Protein AF-A0A4U0SJD5-F1 (afdb_monomer_lite)

Organism: NCBI:txid2571141

Sequence (258 aa):
MAQIRATKDPGIAVDFSHSDVEQIKDAAEPVPVIQEKVVKAAVIVPAAGPTMTEAASSIAEAIALRKEELVRTDGGHGVEVVFDVQALTLGDWDIIAVRPLPSTVPSVSMVETFSLVSSSPPTAAEAGEVLFVFAVAEDRRIVFNEVAADGGFTGWQEVPGGLLTRTAPAAATLGDEAVVFATSPEGRILVNRVAPDRSFSGWQEIPGELTVDAAPSATRQGEGLLLFARAPDARILFNQLASDGSFSGWQERSVRFA

Secondary structure (DSSP, 8-state):
--EEEEETTTEEEEEEEHHHHHHHHH-SSHHHHHHHHHHHHHTT-TTTHHHHHHTHHHHHHHHHHTHHHHHHHHTTTEEEEEE-TTHHHH----EEEEEESSPSSPEE-HHHHH----SS--EEEEETTEEEEEEE-TTSBEEEEEE-TTS-B---EE-SS--B-SS--EEEEETTEEEEEEE-TTS-EEEEEE-TT--B---EEPSS----SS--EEEEETTEEEEEEE-TTS-EEEEEE-TTS-B---EE------

Radius of gyration: 23.17 Å; chains: 1; bounding box: 65×35×63 Å

Structure (mmCIF, N/CA/C/O backbone):
data_AF-A0A4U0SJD5-F1
#
_entry.id   AF-A0A4U0SJD5-F1
#
loop_
_atom_site.group_PDB
_atom_site.id
_atom_site.type_symbol
_atom_site.label_atom_id
_atom_site.label_alt_id
_atom_site.label_comp_id
_atom_site.label_asym_id
_atom_site.label_entity_id
_atom_site.label_seq_id
_atom_site.pdbx_PDB_ins_code
_atom_site.Cartn_x
_atom_site.Cartn_y
_atom_site.Cartn_z
_atom_site.occupancy
_atom_site.B_iso_or_equiv
_atom_site.auth_seq_id
_atom_site.auth_comp_id
_atom_site.auth_asym_id
_atom_site.auth_atom_id
_atom_site.pdbx_PDB_model_num
ATOM 1 N N . MET A 1 1 ? 8.378 4.399 -31.836 1.00 65.56 1 MET A N 1
ATOM 2 C CA . MET A 1 1 ? 8.388 5.516 -30.867 1.00 65.56 1 MET A CA 1
ATOM 3 C C . MET A 1 1 ? 7.852 4.958 -29.575 1.00 65.56 1 MET A C 1
ATOM 5 O O . MET A 1 1 ? 6.863 4.236 -29.645 1.00 65.56 1 MET A O 1
ATOM 9 N N . ALA A 1 2 ? 8.521 5.242 -28.459 1.00 81.44 2 ALA A N 1
ATOM 10 C CA . ALA A 1 2 ? 8.116 4.682 -27.184 1.00 81.44 2 ALA A CA 1
ATOM 11 C C . ALA A 1 2 ? 6.705 5.138 -26.795 1.00 81.44 2 ALA A C 1
ATOM 13 O O . ALA A 1 2 ? 6.310 6.267 -27.102 1.00 81.44 2 ALA A O 1
ATOM 14 N N . GLN A 1 3 ? 5.948 4.249 -26.159 1.00 88.62 3 GLN A N 1
ATOM 15 C CA . GLN A 1 3 ? 4.597 4.530 -25.679 1.00 88.62 3 GLN A CA 1
ATOM 16 C C . GLN A 1 3 ? 4.493 4.170 -24.205 1.00 88.62 3 GLN A C 1
ATOM 18 O O . GLN A 1 3 ? 5.085 3.190 -23.766 1.00 88.62 3 GLN A O 1
ATOM 23 N N . ILE A 1 4 ? 3.738 4.971 -23.456 1.00 90.62 4 ILE A N 1
ATOM 24 C CA . ILE A 1 4 ? 3.469 4.727 -22.041 1.00 90.62 4 ILE A CA 1
ATOM 25 C C . ILE A 1 4 ? 1.994 4.395 -21.877 1.00 90.62 4 ILE A C 1
ATOM 27 O O . ILE A 1 4 ? 1.132 5.098 -22.410 1.00 90.62 4 ILE A O 1
ATOM 31 N N . ARG A 1 5 ? 1.702 3.332 -21.131 1.00 89.31 5 ARG A N 1
ATOM 32 C CA . ARG A 1 5 ? 0.331 2.899 -20.846 1.00 89.31 5 ARG A CA 1
ATOM 33 C C . ARG A 1 5 ? 0.239 2.179 -19.510 1.00 89.31 5 ARG A C 1
ATOM 35 O O . ARG A 1 5 ? 1.224 1.644 -19.018 1.00 89.31 5 ARG A O 1
ATOM 42 N N . ALA A 1 6 ? -0.966 2.127 -18.960 1.00 87.75 6 ALA A N 1
ATOM 43 C CA . ALA A 1 6 ? -1.262 1.279 -17.817 1.00 87.75 6 ALA A CA 1
ATOM 44 C C . ALA A 1 6 ? -1.693 -0.128 -18.265 1.00 87.75 6 ALA A C 1
ATOM 46 O O . ALA A 1 6 ? -2.346 -0.285 -19.306 1.00 87.75 6 ALA A O 1
ATOM 47 N N . THR A 1 7 ? -1.326 -1.146 -17.489 1.00 87.81 7 THR A N 1
ATOM 48 C CA . THR A 1 7 ? -1.573 -2.568 -17.781 1.00 87.81 7 THR A CA 1
ATOM 49 C C . THR A 1 7 ? -2.608 -3.185 -16.843 1.00 87.81 7 THR A C 1
ATOM 51 O O . THR A 1 7 ? -2.728 -2.797 -15.685 1.00 87.81 7 THR A O 1
ATOM 54 N N . LYS A 1 8 ? -3.389 -4.154 -17.348 1.00 82.81 8 LYS A N 1
ATOM 55 C CA . LYS A 1 8 ? -4.428 -4.847 -16.562 1.00 82.81 8 LYS A CA 1
ATOM 56 C C . LYS A 1 8 ? -3.862 -5.661 -15.394 1.00 82.81 8 LYS A C 1
ATOM 58 O O . LYS A 1 8 ? -4.540 -5.795 -14.380 1.00 82.81 8 LYS A O 1
ATOM 63 N N . ASP A 1 9 ? -2.672 -6.239 -15.548 1.00 83.00 9 ASP A N 1
ATOM 64 C CA . ASP A 1 9 ? -1.885 -6.637 -14.387 1.00 83.00 9 ASP A CA 1
ATOM 65 C C . ASP A 1 9 ? -1.174 -5.375 -13.886 1.00 83.00 9 ASP A C 1
ATOM 67 O O . ASP A 1 9 ? -0.305 -4.872 -14.592 1.00 83.00 9 ASP A O 1
ATOM 71 N N . PRO A 1 10 ? -1.624 -4.772 -12.772 1.00 79.44 10 PRO A N 1
ATOM 72 C CA . PRO A 1 10 ? -1.368 -3.361 -12.500 1.00 79.44 10 PRO A CA 1
ATOM 73 C C . PRO A 1 10 ? 0.111 -2.997 -12.643 1.00 79.44 10 PRO A C 1
ATOM 75 O O . PRO A 1 10 ? 0.960 -3.546 -11.945 1.00 79.44 10 PRO A O 1
ATOM 78 N N . GLY A 1 11 ? 0.409 -2.081 -13.562 1.00 87.75 11 GLY A N 1
ATOM 79 C CA . GLY A 1 11 ? 1.764 -1.633 -13.850 1.00 87.75 11 GLY A CA 1
ATOM 80 C C . GLY A 1 11 ? 1.784 -0.466 -14.830 1.00 87.75 11 GLY A C 1
ATOM 81 O O . GLY A 1 11 ? 0.789 -0.165 -15.501 1.00 87.75 11 GLY A O 1
ATOM 82 N N . ILE A 1 12 ? 2.932 0.205 -14.902 1.00 91.00 12 ILE A N 1
ATOM 83 C CA . ILE A 1 12 ? 3.202 1.282 -15.857 1.00 91.00 12 ILE A CA 1
ATOM 84 C C . ILE A 1 12 ? 4.159 0.731 -16.903 1.00 91.00 12 ILE A C 1
ATOM 86 O O . ILE A 1 12 ? 5.334 0.505 -16.629 1.00 91.00 12 ILE A O 1
ATOM 90 N N . ALA A 1 13 ? 3.647 0.495 -18.104 1.00 93.81 13 ALA A N 1
ATOM 91 C CA . ALA A 1 13 ? 4.414 -0.031 -19.219 1.00 93.81 13 ALA A CA 1
ATOM 92 C C . ALA A 1 13 ? 5.043 1.097 -20.038 1.00 93.81 13 ALA A C 1
ATOM 94 O O . ALA A 1 13 ? 4.351 2.041 -20.425 1.00 93.81 13 ALA A O 1
ATOM 95 N N . VAL A 1 14 ? 6.331 0.952 -20.348 1.00 95.88 14 VAL A N 1
ATOM 96 C CA . VAL A 1 14 ? 7.061 1.709 -21.367 1.00 95.88 14 VAL A CA 1
ATOM 97 C C . VAL A 1 14 ? 7.415 0.747 -22.499 1.00 95.88 14 VAL A C 1
ATOM 99 O O . VAL A 1 14 ? 8.284 -0.114 -22.359 1.00 95.88 14 VAL A O 1
ATOM 102 N N . ASP A 1 15 ? 6.729 0.889 -23.626 1.00 96.25 15 ASP A N 1
ATOM 103 C CA . ASP A 1 15 ? 6.947 0.071 -24.815 1.00 96.25 15 ASP A CA 1
ATOM 104 C C . ASP A 1 15 ? 8.099 0.665 -25.641 1.00 96.25 15 ASP A C 1
ATOM 106 O O . ASP A 1 15 ? 8.066 1.840 -26.004 1.00 96.25 15 ASP A O 1
ATOM 110 N N . PHE A 1 16 ? 9.101 -0.142 -25.984 1.00 97.44 16 PHE A N 1
ATOM 111 C CA . PHE A 1 16 ? 10.193 0.184 -26.902 1.00 97.44 16 PHE A CA 1
ATOM 112 C C . PHE A 1 16 ? 10.053 -0.662 -28.167 1.00 97.44 16 PHE A C 1
ATOM 114 O O . PHE A 1 16 ? 9.932 -1.881 -28.094 1.00 97.44 16 PHE A O 1
ATOM 121 N N . SER A 1 17 ? 10.096 -0.039 -29.348 1.00 97.25 17 SER A N 1
ATOM 122 C CA . SER A 1 17 ? 10.098 -0.797 -30.607 1.00 97.25 17 SER A CA 1
ATOM 123 C C . SER A 1 17 ? 11.414 -1.555 -30.800 1.00 97.25 17 SER A C 1
ATOM 125 O O . SER A 1 17 ? 12.428 -1.174 -30.220 1.00 97.25 17 SER A O 1
ATOM 127 N N . HIS A 1 18 ? 11.444 -2.542 -31.700 1.00 96.88 18 HIS A N 1
ATOM 128 C CA . HIS A 1 18 ? 12.693 -3.221 -32.076 1.00 96.88 18 HIS A CA 1
ATOM 129 C C . HIS A 1 18 ? 13.822 -2.238 -32.433 1.00 96.88 18 HIS A C 1
ATOM 131 O O . HIS A 1 18 ? 14.950 -2.350 -31.960 1.00 96.88 18 HIS A O 1
ATOM 137 N N . SER A 1 19 ? 13.494 -1.188 -33.194 1.00 97.31 19 SER A N 1
ATOM 138 C CA . SER A 1 19 ? 14.462 -0.145 -33.554 1.00 97.31 19 SER A CA 1
ATOM 139 C C . SER A 1 19 ? 14.972 0.663 -32.357 1.00 97.31 19 SER A C 1
ATOM 141 O O . SER A 1 19 ? 16.108 1.132 -32.371 1.00 97.31 19 SER A O 1
ATOM 143 N N . ASP A 1 20 ? 14.147 0.827 -31.319 1.00 97.44 20 ASP A N 1
ATOM 144 C CA . ASP A 1 20 ? 14.557 1.484 -30.083 1.00 97.44 20 ASP A CA 1
ATOM 145 C C . ASP A 1 20 ? 15.499 0.575 -29.282 1.00 97.44 20 ASP A C 1
ATOM 147 O O . ASP A 1 20 ? 16.507 1.061 -28.772 1.00 97.44 20 ASP A O 1
ATOM 151 N N . VAL A 1 21 ? 15.216 -0.733 -29.221 1.00 97.69 21 VAL A N 1
ATOM 152 C CA . VAL A 1 21 ? 16.073 -1.716 -28.541 1.00 97.69 21 VAL A CA 1
ATOM 153 C C . VAL A 1 21 ? 17.441 -1.820 -29.214 1.00 97.69 21 VAL A C 1
ATOM 155 O O . VAL A 1 21 ? 18.448 -1.791 -28.512 1.00 97.69 21 VAL A O 1
ATOM 158 N N . GLU A 1 22 ? 17.512 -1.860 -30.547 1.00 97.81 22 GLU A N 1
ATOM 159 C CA . GLU A 1 22 ? 18.799 -1.876 -31.262 1.00 97.81 22 GLU A CA 1
ATOM 160 C C . GLU A 1 22 ? 19.609 -0.589 -31.011 1.00 97.81 22 GLU A C 1
ATOM 162 O O . GLU A 1 22 ? 20.810 -0.654 -30.763 1.00 97.81 22 GLU A O 1
ATOM 167 N N . GLN A 1 23 ? 18.961 0.581 -30.942 1.00 97.12 23 GLN A N 1
ATOM 168 C CA . GLN A 1 23 ? 19.649 1.825 -30.559 1.00 97.12 23 GLN A CA 1
ATOM 169 C C . GLN A 1 23 ? 20.206 1.770 -29.128 1.00 97.12 23 GLN A C 1
ATOM 171 O O . GLN A 1 23 ? 21.323 2.220 -28.888 1.00 97.12 23 GLN A O 1
ATOM 176 N N . ILE A 1 24 ? 19.452 1.214 -28.175 1.00 97.19 24 ILE A N 1
ATOM 177 C CA . ILE A 1 24 ? 19.894 1.049 -26.779 1.00 97.19 24 ILE A CA 1
ATOM 178 C C . ILE A 1 24 ? 21.046 0.035 -26.687 1.00 97.19 24 ILE A C 1
ATOM 180 O O . ILE A 1 24 ? 22.005 0.228 -25.933 1.00 97.19 24 ILE A O 1
ATOM 184 N N . LYS A 1 25 ? 20.960 -1.050 -27.460 1.00 96.94 25 LYS A N 1
ATOM 185 C CA . LYS A 1 25 ? 21.972 -2.103 -27.573 1.00 96.94 25 LYS A CA 1
ATOM 186 C C . LYS A 1 25 ? 23.308 -1.554 -28.066 1.00 96.94 25 LYS A C 1
ATOM 188 O O . LYS A 1 25 ? 24.325 -1.809 -27.419 1.00 96.94 25 LYS A O 1
ATOM 193 N N . ASP A 1 26 ? 23.290 -0.760 -29.129 1.00 97.06 26 ASP A N 1
ATOM 194 C CA . ASP A 1 26 ? 24.501 -0.243 -29.772 1.00 97.06 26 ASP A CA 1
ATOM 195 C C . ASP A 1 26 ? 25.055 1.022 -29.098 1.00 97.06 26 ASP A C 1
ATOM 197 O O . ASP A 1 26 ? 26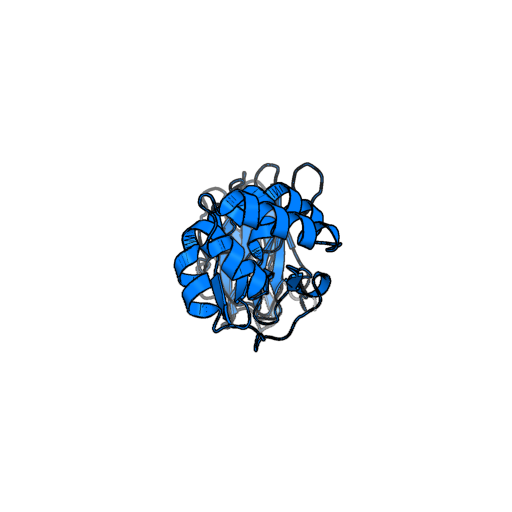.207 1.401 -29.322 1.00 97.06 26 ASP A O 1
ATOM 201 N N . ALA A 1 27 ? 24.268 1.674 -28.237 1.00 96.31 27 ALA A N 1
ATOM 202 C CA . ALA A 1 27 ? 24.715 2.838 -27.486 1.00 96.31 27 ALA A CA 1
ATOM 203 C C . ALA A 1 27 ? 25.848 2.485 -26.506 1.00 96.31 27 ALA A C 1
ATOM 205 O O . ALA A 1 27 ? 25.708 1.591 -25.661 1.00 96.31 27 ALA A O 1
ATOM 206 N N . ALA A 1 28 ? 26.942 3.251 -26.585 1.00 95.31 28 ALA A N 1
ATOM 207 C CA . ALA A 1 28 ? 28.024 3.228 -25.600 1.00 95.31 28 ALA A CA 1
ATOM 208 C C . ALA A 1 28 ? 27.518 3.650 -24.210 1.00 95.31 28 ALA A C 1
ATOM 210 O O . ALA A 1 28 ? 27.869 3.033 -23.208 1.00 95.31 28 ALA A O 1
ATOM 211 N N . GLU A 1 29 ? 26.631 4.648 -24.175 1.00 96.81 29 GLU A N 1
ATOM 212 C CA . GLU A 1 29 ? 25.915 5.097 -22.983 1.00 96.81 29 GLU A CA 1
ATOM 213 C C . GLU A 1 29 ? 24.401 4.972 -23.230 1.00 96.81 29 GLU A C 1
ATOM 215 O O . GLU A 1 29 ? 23.825 5.786 -23.956 1.00 96.81 29 GLU A O 1
ATOM 220 N N . PRO A 1 30 ? 23.731 3.944 -22.680 1.00 96.75 30 PRO A N 1
ATOM 221 C CA . PRO A 1 30 ? 22.312 3.708 -22.948 1.00 96.75 30 PRO A CA 1
ATOM 222 C C . PRO A 1 30 ? 21.382 4.701 -22.234 1.00 96.75 30 PRO A C 1
ATOM 224 O O . PRO A 1 30 ? 20.299 4.975 -22.747 1.00 96.75 30 PRO A O 1
ATOM 227 N N . VAL A 1 31 ? 21.787 5.267 -21.089 1.00 98.25 31 VAL A N 1
ATOM 228 C CA . VAL A 1 31 ? 20.925 6.129 -20.254 1.00 98.25 31 VAL A CA 1
ATOM 229 C C . VAL A 1 31 ? 20.392 7.350 -21.024 1.00 98.25 31 VAL A C 1
ATOM 231 O O . VAL A 1 31 ? 19.170 7.487 -21.086 1.00 98.25 31 VAL A O 1
ATOM 234 N N . PRO A 1 32 ? 21.212 8.183 -21.703 1.00 97.94 32 PRO A N 1
ATOM 235 C CA . PRO A 1 32 ? 20.691 9.339 -22.443 1.00 97.94 32 PRO A CA 1
ATOM 236 C C . PRO A 1 32 ? 19.712 8.958 -23.565 1.00 97.94 32 PRO A C 1
ATOM 238 O O . PRO A 1 32 ? 18.715 9.644 -23.787 1.00 97.94 32 PRO A O 1
ATOM 241 N N . VAL A 1 33 ? 19.966 7.833 -24.246 1.00 97.50 33 VAL A N 1
ATOM 242 C CA . VAL A 1 33 ? 19.110 7.321 -25.330 1.00 97.50 33 VAL A CA 1
ATOM 243 C C . VAL A 1 33 ? 17.747 6.890 -24.792 1.00 97.50 33 VAL A C 1
ATOM 245 O O . VAL A 1 33 ? 16.716 7.180 -25.400 1.00 97.50 33 VAL A O 1
ATOM 248 N N . ILE A 1 34 ? 17.728 6.200 -23.651 1.00 98.00 34 ILE A N 1
ATOM 249 C CA . ILE A 1 34 ? 16.488 5.770 -23.001 1.00 98.00 34 ILE A CA 1
ATOM 250 C C . ILE A 1 34 ? 15.733 6.985 -22.460 1.00 98.00 34 ILE A C 1
ATOM 252 O O . ILE A 1 34 ? 14.536 7.115 -22.714 1.00 98.00 34 ILE A O 1
ATOM 256 N N . GLN A 1 35 ? 16.426 7.896 -21.776 1.00 97.56 35 GLN A N 1
ATOM 257 C CA . GLN A 1 35 ? 15.837 9.095 -21.183 1.00 97.56 35 GLN A CA 1
ATOM 258 C C . GLN A 1 35 ? 15.107 9.939 -22.231 1.00 97.56 35 GLN A C 1
ATOM 260 O O . GLN A 1 35 ? 13.959 10.324 -22.019 1.00 97.56 35 GLN A O 1
ATOM 265 N N . GLU A 1 36 ? 15.720 10.173 -23.395 1.00 96.69 36 GLU A N 1
ATOM 266 C CA . GLU A 1 36 ? 15.085 10.910 -24.493 1.00 96.69 36 GLU A CA 1
ATOM 267 C C . GLU A 1 36 ? 13.767 10.251 -24.939 1.00 96.69 36 GLU A C 1
ATOM 269 O O . GLU A 1 36 ? 12.760 10.931 -25.163 1.00 96.69 36 GLU A O 1
ATOM 274 N N . LYS A 1 37 ? 13.757 8.918 -25.057 1.00 96.69 37 LYS A N 1
ATOM 275 C CA . LYS A 1 37 ? 12.570 8.149 -25.457 1.00 96.69 37 LYS A CA 1
ATOM 276 C C . LYS A 1 37 ? 11.475 8.213 -24.392 1.00 96.69 37 LYS A C 1
ATOM 278 O O . LYS A 1 37 ? 10.316 8.419 -24.750 1.00 96.69 37 LYS A O 1
ATOM 283 N N . VAL A 1 38 ? 11.841 8.090 -23.115 1.00 96.06 38 VAL A N 1
ATOM 284 C CA . VAL A 1 38 ? 10.919 8.183 -21.972 1.00 96.06 38 VAL A CA 1
ATOM 285 C C . VAL A 1 38 ? 10.284 9.569 -21.903 1.00 96.06 38 VAL A C 1
ATOM 287 O O . VAL A 1 38 ? 9.061 9.661 -21.877 1.00 96.06 38 VAL A O 1
ATOM 290 N N . VAL A 1 39 ? 11.075 10.646 -21.971 1.00 95.25 39 VAL A N 1
ATOM 291 C CA . VAL A 1 39 ? 10.558 12.028 -21.950 1.00 95.25 39 VAL A CA 1
ATOM 292 C C . VAL A 1 39 ? 9.578 12.257 -23.098 1.00 95.25 39 VAL A C 1
ATOM 294 O O . VAL A 1 39 ? 8.472 12.752 -22.887 1.00 95.25 39 VAL A O 1
ATOM 297 N N . LYS A 1 40 ? 9.936 11.847 -24.321 1.00 93.56 40 LYS A N 1
ATOM 298 C CA . LYS A 1 40 ? 9.051 11.982 -25.489 1.00 93.56 40 LYS A CA 1
ATOM 299 C C . LYS A 1 40 ? 7.728 11.235 -25.320 1.00 93.56 40 LYS A C 1
ATOM 301 O O . LYS A 1 40 ? 6.699 11.737 -25.769 1.00 93.56 40 LYS A O 1
ATOM 306 N N . ALA A 1 41 ? 7.754 10.056 -24.704 1.00 92.31 41 ALA A N 1
ATOM 307 C CA . ALA A 1 41 ? 6.549 9.286 -24.430 1.00 92.31 41 ALA A CA 1
ATOM 308 C C . ALA A 1 41 ? 5.720 9.900 -23.290 1.00 92.31 41 ALA A C 1
ATOM 310 O O . ALA A 1 41 ? 4.497 9.913 -23.376 1.00 92.31 41 ALA A O 1
ATOM 311 N N . ALA A 1 42 ? 6.359 10.445 -22.251 1.00 89.88 42 ALA A N 1
ATOM 312 C CA . ALA A 1 42 ? 5.691 10.982 -21.065 1.00 89.88 42 ALA A CA 1
ATOM 313 C C . ALA A 1 42 ? 4.903 12.267 -21.354 1.00 89.88 42 ALA A C 1
ATOM 315 O O . ALA A 1 42 ? 3.812 12.454 -20.821 1.00 89.88 42 ALA A O 1
ATOM 316 N N . VAL A 1 43 ? 5.397 13.124 -22.252 1.00 86.88 43 VAL A N 1
ATOM 317 C CA . VAL A 1 43 ? 4.760 14.414 -22.591 1.00 86.88 43 VAL A CA 1
ATOM 318 C C . VAL A 1 43 ? 3.312 14.266 -23.082 1.00 86.88 43 VAL A C 1
ATOM 320 O O . VAL A 1 43 ? 2.505 15.175 -22.898 1.00 86.88 43 VAL A O 1
ATOM 323 N N . ILE A 1 44 ? 2.957 13.131 -23.690 1.00 83.56 44 ILE A N 1
ATOM 324 C CA . ILE A 1 44 ? 1.601 12.875 -24.203 1.00 83.56 44 ILE A CA 1
ATOM 325 C C . ILE A 1 44 ? 0.692 12.149 -23.200 1.00 83.56 44 ILE A C 1
ATOM 327 O O . ILE A 1 44 ? -0.424 11.774 -23.558 1.00 83.56 44 ILE A O 1
ATOM 331 N N . VAL A 1 45 ? 1.148 11.942 -21.961 1.00 82.81 45 VAL A N 1
ATOM 332 C CA . VAL A 1 45 ? 0.434 11.198 -20.917 1.00 82.81 45 VAL A CA 1
ATOM 333 C C . VAL A 1 45 ? -0.150 12.178 -19.890 1.00 82.81 45 VAL A C 1
ATOM 335 O O . VAL A 1 45 ? 0.590 12.701 -19.063 1.00 82.81 45 VAL A O 1
ATOM 338 N N . PRO A 1 46 ? -1.472 12.433 -19.878 1.00 67.56 46 PRO A N 1
ATOM 339 C CA . PRO A 1 46 ? -2.047 13.519 -19.078 1.00 67.56 46 PRO A CA 1
ATOM 340 C C . PRO A 1 46 ? -1.878 13.381 -17.556 1.00 67.56 46 PRO A C 1
ATOM 342 O O . PRO A 1 46 ? -1.742 14.393 -16.879 1.00 67.56 46 PRO A O 1
ATOM 345 N N . ALA A 1 47 ? -1.910 12.154 -17.018 1.00 69.38 47 ALA A N 1
ATOM 346 C CA . ALA A 1 47 ? -1.901 11.907 -15.570 1.00 69.38 47 ALA A CA 1
ATOM 347 C C . ALA A 1 47 ? -0.501 11.590 -15.017 1.00 69.38 47 ALA A C 1
ATOM 349 O O . ALA A 1 47 ? -0.095 12.159 -14.013 1.00 69.38 47 ALA A O 1
ATOM 350 N N . ALA A 1 48 ? 0.244 10.706 -15.682 1.00 76.50 48 ALA A N 1
ATOM 351 C CA . ALA A 1 48 ? 1.578 10.285 -15.243 1.00 76.50 48 ALA A CA 1
ATOM 352 C C . ALA A 1 48 ? 2.725 11.072 -15.904 1.00 76.50 48 ALA A C 1
ATOM 354 O O . ALA A 1 48 ? 3.874 10.959 -15.485 1.00 76.50 48 ALA A O 1
ATOM 355 N N . GLY A 1 49 ? 2.436 11.857 -16.947 1.00 83.94 49 GLY A N 1
ATOM 356 C CA . GLY A 1 49 ? 3.445 12.520 -17.772 1.00 83.94 49 GLY A CA 1
ATOM 357 C C . GLY A 1 49 ? 4.392 13.444 -17.008 1.00 83.94 49 GLY A C 1
ATOM 358 O O . GLY A 1 49 ? 5.602 13.296 -17.185 1.00 83.94 49 GLY A O 1
ATOM 359 N N . PRO A 1 50 ? 3.900 14.362 -16.151 1.00 86.19 50 PRO A N 1
ATOM 360 C CA . PRO A 1 50 ? 4.766 15.240 -15.365 1.00 86.19 50 PRO A CA 1
ATOM 361 C C . PRO A 1 50 ? 5.743 14.461 -14.475 1.00 86.19 50 PRO A C 1
ATOM 363 O O . PRO A 1 50 ? 6.952 14.616 -14.626 1.00 86.19 50 PRO A O 1
ATOM 366 N N . THR A 1 51 ? 5.238 13.536 -13.654 1.00 85.94 51 THR A N 1
ATOM 367 C CA . THR A 1 51 ? 6.052 12.708 -12.750 1.00 85.94 51 THR A CA 1
ATOM 368 C C . THR A 1 51 ? 7.079 11.866 -13.507 1.00 85.94 51 THR A C 1
ATOM 370 O O . THR A 1 51 ? 8.246 11.814 -13.129 1.00 85.94 51 THR A O 1
ATOM 373 N N . MET A 1 52 ? 6.685 11.237 -14.618 1.00 89.56 52 MET A N 1
ATOM 374 C CA . MET A 1 52 ? 7.611 10.448 -15.441 1.00 89.56 52 MET A CA 1
ATOM 375 C C . MET A 1 52 ? 8.653 11.307 -16.156 1.00 89.56 52 MET A C 1
ATOM 377 O O . MET A 1 52 ? 9.765 10.846 -16.397 1.00 89.56 52 MET A O 1
ATOM 381 N N . THR A 1 53 ? 8.310 12.550 -16.502 1.00 92.75 53 THR A N 1
ATOM 382 C CA . THR A 1 53 ? 9.260 13.501 -17.091 1.00 92.75 53 THR A CA 1
ATOM 383 C C . THR A 1 53 ? 10.305 13.917 -16.061 1.00 92.75 53 THR A C 1
ATOM 385 O O . THR A 1 53 ? 11.495 13.904 -16.368 1.00 92.75 53 THR A O 1
ATOM 388 N N . GLU A 1 54 ? 9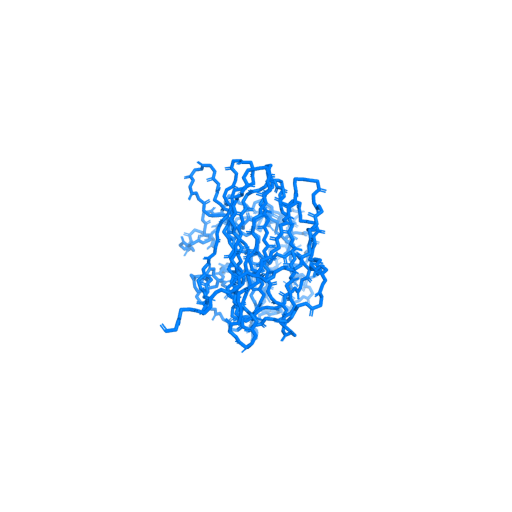.878 14.231 -14.837 1.00 91.62 54 GLU A N 1
ATOM 389 C CA . GLU A 1 54 ? 10.775 14.561 -13.724 1.00 91.62 54 GLU A CA 1
ATOM 390 C C . GLU A 1 54 ? 11.676 13.377 -13.351 1.00 91.62 54 GLU A C 1
ATOM 392 O O . GLU A 1 54 ? 12.879 13.549 -13.157 1.00 91.62 54 GLU A O 1
ATOM 397 N N . ALA A 1 55 ? 11.129 12.160 -13.344 1.00 94.00 55 ALA A N 1
ATOM 398 C CA . ALA A 1 55 ? 11.860 10.944 -13.005 1.00 94.00 55 ALA A CA 1
ATOM 399 C C . ALA A 1 55 ? 12.582 10.270 -14.188 1.00 94.00 55 ALA A C 1
ATOM 401 O O . ALA A 1 55 ? 13.106 9.164 -14.044 1.00 94.00 55 ALA A O 1
ATOM 402 N N . ALA A 1 56 ? 12.641 10.906 -15.363 1.00 95.94 56 ALA A N 1
ATOM 403 C CA . ALA A 1 56 ? 13.139 10.266 -16.581 1.00 95.94 56 ALA A CA 1
ATOM 404 C C . ALA A 1 56 ? 14.584 9.745 -16.467 1.00 95.94 56 ALA A C 1
ATOM 406 O O . ALA A 1 56 ? 14.914 8.755 -17.119 1.00 95.94 56 ALA A O 1
ATOM 407 N N . SER A 1 57 ? 15.434 10.380 -15.645 1.00 95.88 57 SER A N 1
ATOM 408 C CA . SER A 1 57 ? 16.795 9.887 -15.367 1.00 95.88 57 SER A CA 1
ATOM 409 C C . SER A 1 57 ? 16.758 8.559 -14.611 1.00 95.88 57 SER A C 1
ATOM 411 O O . SER A 1 57 ? 17.325 7.579 -15.085 1.00 95.88 57 SER A O 1
ATOM 413 N N . SER A 1 58 ? 16.018 8.490 -13.499 1.00 96.25 58 SER A N 1
ATOM 414 C CA . SER A 1 58 ? 15.881 7.278 -12.680 1.00 96.25 58 SER A CA 1
ATOM 415 C C . SER A 1 58 ? 15.267 6.120 -13.470 1.00 96.25 58 SER A C 1
ATOM 417 O O . SER A 1 58 ? 15.760 4.995 -13.418 1.00 96.25 58 SER A O 1
ATOM 419 N N . ILE A 1 59 ? 14.239 6.407 -14.276 1.00 97.44 59 ILE A N 1
ATOM 420 C CA . ILE A 1 59 ? 13.627 5.434 -15.193 1.00 97.44 59 ILE A CA 1
ATOM 421 C C . ILE A 1 59 ? 14.673 4.906 -16.183 1.00 97.44 59 ILE A C 1
ATOM 423 O O . ILE A 1 59 ? 14.791 3.698 -16.393 1.00 97.44 59 ILE A O 1
ATOM 427 N N . ALA A 1 60 ? 15.438 5.803 -16.807 1.00 98.00 60 ALA A N 1
ATOM 428 C CA . ALA A 1 60 ? 16.438 5.430 -17.798 1.00 98.00 60 ALA A CA 1
ATOM 429 C C . ALA A 1 60 ? 17.584 4.605 -17.201 1.00 98.00 60 ALA A C 1
ATOM 431 O O . ALA A 1 60 ? 18.035 3.651 -17.835 1.00 98.00 60 ALA A O 1
ATOM 432 N N . GLU A 1 61 ? 18.021 4.933 -15.987 1.00 97.62 61 GLU A N 1
ATOM 433 C CA . GLU A 1 61 ? 19.012 4.168 -15.229 1.00 97.62 61 GLU A CA 1
ATOM 434 C C . GLU A 1 61 ? 18.507 2.755 -14.913 1.00 97.62 61 GLU A C 1
ATOM 436 O O . GLU A 1 61 ? 19.198 1.779 -15.218 1.00 97.62 61 GLU A O 1
ATOM 441 N N . ALA A 1 62 ? 17.276 2.621 -14.407 1.00 97.44 62 ALA A N 1
ATOM 442 C CA . ALA A 1 62 ? 16.666 1.322 -14.123 1.00 97.44 62 ALA A CA 1
ATOM 443 C C . ALA A 1 62 ? 16.584 0.433 -15.379 1.00 97.44 62 ALA A C 1
ATOM 445 O O . ALA A 1 62 ? 16.954 -0.744 -15.349 1.00 97.44 62 ALA A O 1
ATOM 446 N N . ILE A 1 63 ? 16.167 1.002 -16.516 1.00 98.06 63 ILE A N 1
ATOM 447 C CA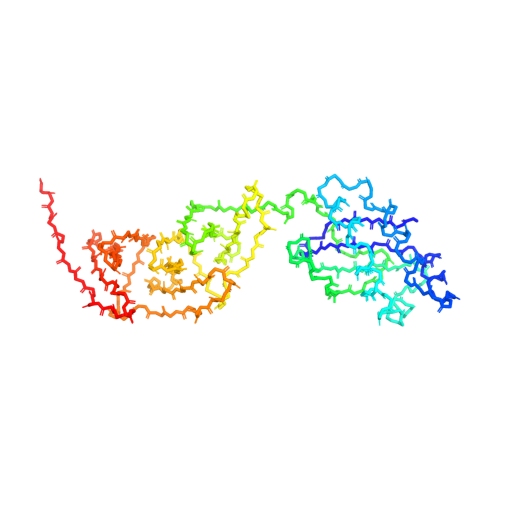 . ILE A 1 63 ? 16.088 0.282 -17.797 1.00 98.06 63 ILE A CA 1
ATOM 448 C C . ILE A 1 63 ? 17.483 -0.078 -18.315 1.00 98.06 63 ILE A C 1
ATOM 450 O O . ILE A 1 63 ? 17.696 -1.198 -18.785 1.00 98.06 63 ILE A O 1
ATOM 454 N N . ALA A 1 64 ? 18.450 0.838 -18.218 1.00 97.75 64 ALA A N 1
ATOM 455 C CA . ALA A 1 64 ? 19.823 0.604 -18.654 1.00 97.75 64 ALA A CA 1
ATOM 456 C C . ALA A 1 64 ? 20.479 -0.560 -17.897 1.00 97.75 64 ALA A C 1
ATOM 458 O O . ALA A 1 64 ? 21.185 -1.363 -18.510 1.00 97.75 64 ALA A O 1
ATOM 459 N N . LEU A 1 65 ? 20.194 -0.708 -16.598 1.00 97.50 65 LEU A N 1
ATOM 460 C CA . LEU A 1 65 ? 20.652 -1.846 -15.791 1.00 97.50 65 LEU A CA 1
ATOM 461 C C . LEU A 1 65 ? 20.089 -3.193 -16.278 1.00 97.50 65 LEU A C 1
ATOM 463 O O . LEU A 1 65 ? 20.709 -4.232 -16.060 1.00 97.50 65 LEU A O 1
ATOM 467 N N . ARG A 1 66 ? 18.944 -3.191 -16.975 1.00 97.69 66 ARG A N 1
ATOM 468 C CA . ARG A 1 66 ? 18.309 -4.381 -17.571 1.00 97.69 66 ARG A CA 1
ATOM 469 C C . ARG A 1 66 ? 18.591 -4.539 -19.073 1.00 97.69 66 ARG A C 1
ATOM 471 O O . ARG A 1 66 ? 17.949 -5.358 -19.726 1.00 97.69 66 ARG A O 1
ATOM 478 N N . LYS A 1 67 ? 19.564 -3.812 -19.642 1.00 97.06 67 LYS A N 1
ATOM 479 C CA . LYS A 1 67 ? 19.870 -3.799 -21.091 1.00 97.06 67 LYS A CA 1
ATOM 480 C C . LYS A 1 67 ? 19.945 -5.191 -21.734 1.00 97.06 67 LYS A C 1
ATOM 482 O O . LYS A 1 67 ? 19.353 -5.409 -22.787 1.00 97.06 67 LYS A O 1
ATOM 487 N N . GLU A 1 68 ? 20.653 -6.138 -21.121 1.00 97.06 68 GLU A N 1
ATOM 488 C CA . GLU A 1 68 ? 20.794 -7.501 -21.665 1.00 97.06 68 GLU A CA 1
ATOM 489 C C . GLU A 1 68 ? 19.457 -8.251 -21.733 1.00 97.06 68 GLU A C 1
ATOM 491 O O . GLU A 1 68 ? 19.188 -8.987 -22.683 1.00 97.06 68 GLU A O 1
ATOM 496 N N . GLU A 1 69 ? 18.592 -8.038 -20.744 1.00 98.12 69 GLU A N 1
ATOM 497 C CA . GLU A 1 69 ? 17.258 -8.623 -20.703 1.00 98.12 69 GLU A CA 1
ATOM 498 C C . GLU A 1 69 ? 16.338 -8.022 -21.768 1.00 98.12 69 GLU A C 1
ATOM 500 O O . GLU A 1 69 ? 15.603 -8.777 -22.409 1.00 98.12 69 GLU A O 1
ATOM 505 N N . LEU A 1 70 ? 16.427 -6.712 -22.022 1.00 97.81 70 LEU A N 1
ATOM 506 C CA . LEU A 1 70 ? 15.716 -6.070 -23.131 1.00 97.81 70 LEU A CA 1
ATOM 507 C C . LEU A 1 70 ? 16.110 -6.717 -24.467 1.00 97.81 70 LEU A C 1
ATOM 509 O O . LEU A 1 70 ? 15.244 -7.168 -25.212 1.00 97.81 70 LEU A O 1
ATOM 513 N N . VAL A 1 71 ? 17.415 -6.838 -24.737 1.00 97.62 71 VAL A N 1
ATOM 514 C CA . VAL A 1 71 ? 17.930 -7.427 -25.987 1.00 97.62 71 VAL A CA 1
ATOM 515 C C . VAL A 1 71 ? 17.504 -8.887 -26.144 1.00 97.62 71 VAL A C 1
ATOM 517 O O . VAL A 1 71 ? 17.115 -9.309 -27.231 1.00 97.62 71 VAL A O 1
ATOM 520 N N . ARG A 1 72 ? 17.542 -9.671 -25.062 1.00 97.62 72 ARG A N 1
ATOM 521 C CA . ARG A 1 72 ? 17.096 -11.072 -25.076 1.00 97.62 72 ARG A CA 1
ATOM 522 C C . ARG A 1 72 ? 15.593 -11.202 -25.342 1.00 97.62 72 ARG A C 1
ATOM 524 O O . ARG A 1 72 ? 15.171 -12.182 -25.950 1.00 97.62 72 ARG A O 1
ATOM 531 N N . THR A 1 73 ? 14.795 -10.262 -24.843 1.00 97.75 73 THR A N 1
ATOM 532 C CA . THR A 1 73 ? 13.326 -10.333 -24.870 1.00 97.75 73 THR A CA 1
ATOM 533 C C . THR A 1 73 ? 12.728 -9.776 -26.161 1.00 97.75 73 THR A C 1
ATOM 535 O O . THR A 1 73 ? 11.668 -10.231 -26.575 1.00 97.75 73 THR A O 1
ATOM 538 N N . ASP A 1 74 ? 13.417 -8.848 -26.821 1.00 97.25 74 ASP A N 1
ATOM 539 C CA . ASP A 1 74 ? 12.958 -8.137 -28.017 1.00 97.25 74 ASP A CA 1
ATOM 540 C C . ASP A 1 74 ? 12.424 -9.037 -29.138 1.00 97.25 74 ASP A C 1
ATOM 542 O O . ASP A 1 74 ? 11.411 -8.717 -29.763 1.00 97.25 74 ASP A O 1
ATOM 546 N N . GLY A 1 75 ? 13.094 -10.162 -29.408 1.00 93.00 75 GLY A N 1
ATOM 547 C CA . GLY A 1 75 ? 12.639 -11.140 -30.399 1.00 93.00 75 GLY A CA 1
ATOM 548 C C . GLY A 1 75 ? 12.358 -10.553 -31.792 1.00 93.00 75 GLY A C 1
ATOM 549 O O . GLY A 1 75 ? 11.569 -11.142 -32.532 1.00 93.00 75 GLY A O 1
ATOM 550 N N . GLY A 1 76 ? 12.940 -9.396 -32.142 1.00 95.62 76 GLY A N 1
ATOM 551 C CA . GLY A 1 76 ? 12.716 -8.680 -33.401 1.00 95.62 76 GLY A CA 1
ATOM 552 C C . GLY A 1 76 ? 11.490 -7.758 -33.442 1.00 95.62 76 GLY A C 1
ATOM 553 O O . GLY A 1 76 ? 11.208 -7.184 -34.494 1.00 95.62 76 GLY A O 1
ATOM 554 N N . HIS A 1 77 ? 10.744 -7.614 -32.345 1.00 95.19 77 HIS A N 1
ATOM 555 C CA . HIS A 1 77 ? 9.454 -6.911 -32.323 1.00 95.19 77 HIS A CA 1
ATOM 556 C C . HIS A 1 77 ? 9.410 -5.722 -31.353 1.00 95.19 77 HIS A C 1
ATOM 558 O O . HIS A 1 77 ? 8.570 -4.833 -31.511 1.00 95.19 77 HIS A O 1
ATOM 564 N N . GLY A 1 78 ? 10.331 -5.655 -30.397 1.00 97.38 78 GLY A N 1
ATOM 565 C CA . GLY A 1 78 ? 10.339 -4.685 -29.312 1.00 97.38 78 GLY A CA 1
ATOM 566 C C . GLY A 1 78 ? 10.018 -5.317 -27.964 1.00 97.38 78 GLY A C 1
ATOM 567 O O . GLY A 1 78 ? 9.708 -6.505 -27.852 1.00 97.38 78 GLY A O 1
ATOM 568 N N . VAL A 1 79 ? 10.071 -4.491 -26.926 1.00 98.00 79 VAL A N 1
ATOM 569 C CA . VAL A 1 79 ? 9.841 -4.900 -25.539 1.00 98.00 79 VAL A CA 1
ATOM 570 C C . VAL A 1 79 ? 8.895 -3.949 -24.829 1.00 98.00 79 VAL A C 1
ATOM 572 O O . VAL A 1 79 ? 8.917 -2.746 -25.056 1.00 98.00 79 VAL A O 1
ATOM 575 N N . GLU A 1 80 ? 8.093 -4.499 -23.933 1.00 97.25 80 GLU A N 1
ATOM 576 C CA . GLU A 1 80 ? 7.355 -3.781 -22.902 1.00 97.25 80 GLU A CA 1
ATOM 577 C C . GLU A 1 80 ? 8.173 -3.863 -21.606 1.00 97.25 80 GLU A C 1
ATOM 579 O O . GLU A 1 80 ? 8.467 -4.963 -21.131 1.00 97.25 80 GLU A O 1
ATOM 584 N N . VAL A 1 81 ? 8.545 -2.719 -21.030 1.00 97.62 81 VAL A N 1
ATOM 585 C CA . VAL A 1 81 ? 9.157 -2.644 -19.695 1.00 97.62 81 VAL A CA 1
ATOM 586 C C . VAL A 1 81 ? 8.109 -2.156 -18.708 1.00 97.62 81 VAL A C 1
ATOM 588 O O . VAL A 1 81 ? 7.576 -1.065 -18.882 1.00 97.62 81 VAL A O 1
ATOM 591 N N . VAL A 1 82 ? 7.805 -2.952 -17.687 1.00 95.81 82 VAL A N 1
ATOM 592 C CA . VAL A 1 82 ? 6.738 -2.669 -16.722 1.00 95.81 82 VAL A CA 1
ATOM 593 C C . VAL A 1 82 ? 7.338 -2.284 -15.379 1.00 95.81 82 VAL A C 1
ATOM 595 O O . VAL A 1 82 ? 8.113 -3.048 -14.801 1.00 95.81 82 VAL A O 1
ATOM 598 N N . PHE A 1 83 ? 6.936 -1.119 -14.885 1.00 93.62 83 PHE A N 1
ATOM 599 C CA . PHE A 1 83 ? 7.212 -0.635 -13.537 1.00 93.62 83 PHE A CA 1
ATOM 600 C C . PHE A 1 83 ? 6.027 -0.896 -12.614 1.00 93.62 83 PHE A C 1
ATOM 602 O O . PHE A 1 83 ? 4.880 -0.962 -13.074 1.00 93.62 83 PHE A O 1
ATOM 609 N N . ASP A 1 84 ? 6.305 -1.003 -11.317 1.00 87.88 84 ASP A N 1
ATOM 610 C CA . ASP A 1 84 ? 5.257 -1.027 -10.299 1.00 87.88 84 ASP A CA 1
ATOM 611 C C . ASP A 1 84 ? 4.392 0.247 -10.373 1.00 87.88 84 ASP A C 1
ATOM 613 O O . ASP A 1 84 ? 4.884 1.342 -10.658 1.00 87.88 84 ASP A O 1
ATOM 617 N N . VAL A 1 85 ? 3.086 0.122 -10.121 1.00 78.62 85 VAL A N 1
ATOM 618 C CA . VAL A 1 85 ? 2.165 1.272 -10.089 1.00 78.62 85 VAL A CA 1
ATOM 619 C C . VAL A 1 85 ? 2.542 2.294 -9.018 1.00 78.62 85 VAL A C 1
ATOM 621 O O . VAL A 1 85 ? 2.275 3.483 -9.191 1.00 78.62 85 VAL A O 1
ATOM 624 N N . GLN A 1 86 ? 3.197 1.850 -7.943 1.00 77.19 86 GLN A N 1
ATOM 625 C CA . GLN A 1 86 ? 3.686 2.695 -6.861 1.00 77.19 86 GLN A CA 1
ATOM 626 C C . GLN A 1 86 ? 4.870 3.571 -7.284 1.00 77.19 86 GLN A C 1
ATOM 628 O O . GLN A 1 86 ? 5.158 4.538 -6.585 1.00 77.19 86 GLN A O 1
ATOM 633 N N . ALA A 1 87 ? 5.513 3.324 -8.432 1.00 84.81 87 ALA A N 1
ATOM 634 C CA . ALA A 1 87 ? 6.646 4.125 -8.903 1.00 84.81 87 ALA A CA 1
ATOM 635 C C . ALA A 1 87 ? 6.301 5.617 -9.072 1.00 84.81 87 ALA A C 1
ATOM 637 O O . ALA A 1 87 ? 7.133 6.484 -8.812 1.00 84.81 87 ALA A O 1
ATOM 638 N N . LEU A 1 88 ? 5.054 5.941 -9.439 1.00 78.25 88 LEU A N 1
ATOM 639 C CA . LEU A 1 88 ? 4.588 7.335 -9.543 1.00 78.25 88 LEU A CA 1
ATOM 640 C C . LEU A 1 88 ? 4.378 8.014 -8.186 1.00 78.25 88 LEU A C 1
ATOM 642 O O . LEU A 1 88 ? 4.347 9.239 -8.120 1.00 78.25 88 LEU A O 1
ATOM 646 N N . THR A 1 89 ? 4.212 7.225 -7.130 1.00 72.94 89 THR A N 1
ATOM 647 C CA . THR A 1 89 ? 3.914 7.682 -5.770 1.00 72.94 89 THR A CA 1
ATOM 648 C C . THR A 1 89 ? 5.165 7.732 -4.906 1.00 72.94 89 THR A C 1
ATOM 650 O O . THR A 1 89 ? 5.393 8.698 -4.182 1.00 72.94 89 THR A O 1
ATOM 653 N N . LEU A 1 90 ? 5.963 6.670 -4.966 1.00 79.00 90 LEU A N 1
ATOM 654 C CA . LEU A 1 90 ? 7.156 6.483 -4.150 1.00 79.00 90 LEU A CA 1
ATOM 655 C C . LEU A 1 90 ? 8.419 6.994 -4.843 1.00 79.00 90 LEU A C 1
ATOM 657 O O . LEU A 1 90 ? 9.413 7.251 -4.176 1.00 79.00 90 LEU A O 1
ATOM 661 N N . GLY A 1 91 ? 8.387 7.166 -6.168 1.00 82.88 91 GLY A N 1
ATOM 662 C CA . GLY A 1 91 ? 9.582 7.466 -6.956 1.00 82.88 91 GLY A CA 1
ATOM 663 C C . GLY A 1 91 ? 10.506 6.259 -7.145 1.00 82.88 91 GLY A C 1
ATOM 664 O O . GLY A 1 91 ? 11.577 6.408 -7.733 1.00 82.88 91 GLY A O 1
ATOM 665 N N . ASP A 1 92 ? 10.087 5.075 -6.690 1.00 86.56 92 ASP A N 1
ATOM 666 C CA . ASP A 1 92 ? 10.829 3.823 -6.807 1.00 86.56 92 ASP A CA 1
ATOM 667 C C . ASP A 1 92 ? 10.524 3.150 -8.153 1.00 86.56 92 ASP A C 1
ATOM 669 O O . ASP A 1 92 ? 9.509 2.477 -8.337 1.00 86.56 92 ASP A O 1
ATOM 673 N N . TRP A 1 93 ? 11.409 3.355 -9.131 1.00 91.88 93 TRP A N 1
ATOM 674 C CA . TRP A 1 93 ? 11.266 2.854 -10.506 1.00 91.88 93 TRP A CA 1
ATOM 675 C C . TRP A 1 93 ? 11.777 1.421 -10.673 1.00 91.88 93 TRP A C 1
ATOM 677 O O . TRP A 1 93 ? 12.594 1.127 -11.550 1.00 91.88 93 TRP A O 1
ATOM 687 N N . ASP A 1 94 ? 11.263 0.515 -9.847 1.00 90.19 94 ASP A N 1
ATOM 688 C CA . ASP A 1 94 ? 11.586 -0.904 -9.930 1.00 90.19 94 ASP A CA 1
ATOM 689 C C . ASP A 1 94 ? 10.865 -1.576 -11.106 1.00 90.19 94 ASP A C 1
ATOM 691 O O . ASP A 1 94 ? 9.640 -1.527 -11.251 1.00 90.19 94 ASP A O 1
ATOM 695 N N . ILE A 1 95 ? 11.651 -2.232 -11.964 1.00 95.94 95 ILE A N 1
ATOM 696 C CA . ILE A 1 95 ? 11.136 -3.009 -13.094 1.00 95.94 95 ILE A CA 1
ATOM 697 C C . ILE A 1 95 ? 10.618 -4.348 -12.569 1.00 95.94 95 ILE A C 1
ATOM 699 O O . ILE A 1 95 ? 11.402 -5.202 -12.147 1.00 95.94 95 ILE A O 1
ATOM 703 N N . ILE A 1 96 ? 9.304 -4.545 -12.660 1.00 94.56 96 ILE A N 1
ATOM 704 C CA . ILE A 1 96 ? 8.621 -5.777 -12.245 1.00 94.56 96 ILE A CA 1
ATOM 705 C C . ILE A 1 96 ? 8.508 -6.798 -13.384 1.00 94.56 96 ILE A C 1
ATOM 707 O O . ILE A 1 96 ? 8.347 -7.991 -13.127 1.00 94.56 96 ILE A O 1
ATOM 711 N N . ALA A 1 97 ? 8.605 -6.359 -14.647 1.00 95.69 97 ALA A N 1
ATOM 712 C CA . ALA A 1 97 ? 8.643 -7.257 -15.800 1.00 95.69 97 ALA A CA 1
ATOM 713 C C . ALA A 1 97 ? 9.280 -6.620 -17.046 1.00 95.69 97 ALA A C 1
ATOM 715 O O . ALA A 1 97 ? 9.122 -5.429 -17.304 1.00 95.69 97 ALA A O 1
ATOM 716 N N . VAL A 1 98 ? 9.911 -7.455 -17.877 1.00 97.31 98 VAL A N 1
ATOM 717 C CA . VAL A 1 98 ? 10.261 -7.142 -19.272 1.00 97.31 98 VAL A CA 1
ATOM 718 C C . VAL A 1 98 ? 9.622 -8.205 -20.164 1.00 97.31 98 VAL A C 1
ATOM 720 O O . VAL A 1 98 ? 9.831 -9.401 -19.955 1.00 97.31 98 VAL A O 1
ATOM 723 N N . ARG A 1 99 ? 8.793 -7.792 -21.126 1.00 96.50 99 ARG A N 1
ATOM 724 C CA . ARG A 1 99 ? 7.945 -8.683 -21.939 1.00 96.50 99 ARG A CA 1
ATOM 725 C C . ARG A 1 99 ? 8.157 -8.422 -23.431 1.00 96.50 99 ARG A C 1
ATOM 727 O O . ARG A 1 99 ? 8.443 -7.286 -23.802 1.00 96.50 99 ARG A O 1
ATOM 734 N N . PRO A 1 100 ? 8.025 -9.435 -24.302 1.00 97.12 100 PRO A N 1
ATOM 735 C CA . PRO A 1 100 ? 8.108 -9.223 -25.743 1.00 97.12 100 PRO A CA 1
ATOM 736 C C . PRO A 1 100 ? 6.873 -8.470 -26.245 1.00 97.12 100 PRO A C 1
ATOM 738 O O . PRO A 1 100 ? 5.766 -8.674 -25.741 1.00 97.12 100 PRO A O 1
ATOM 741 N N . LEU A 1 101 ? 7.049 -7.645 -27.276 1.00 95.56 101 LEU A N 1
ATOM 742 C CA . LEU A 1 101 ? 5.925 -7.115 -28.044 1.00 95.56 101 LEU A CA 1
ATOM 743 C C . LEU A 1 101 ? 5.509 -8.091 -29.166 1.00 95.56 101 LEU A C 1
ATOM 745 O O . LEU A 1 101 ? 6.362 -8.783 -29.722 1.00 95.56 101 LEU A O 1
ATOM 749 N N . PRO A 1 102 ? 4.213 -8.142 -29.541 1.00 92.38 102 PRO A N 1
ATOM 750 C CA . PRO A 1 102 ? 3.092 -7.432 -28.918 1.00 92.38 102 PRO A CA 1
ATOM 751 C C . PRO A 1 102 ? 2.762 -7.990 -27.525 1.00 92.38 102 PRO A C 1
ATOM 753 O O . PRO A 1 102 ? 2.760 -9.204 -27.324 1.00 92.38 102 PRO A O 1
ATOM 756 N N . SER A 1 103 ? 2.451 -7.103 -26.574 1.00 88.12 103 SER A N 1
ATOM 757 C CA . SER A 1 103 ? 2.098 -7.526 -25.216 1.00 88.12 103 SER A CA 1
ATOM 758 C C . SER A 1 103 ? 0.802 -8.337 -25.217 1.00 88.12 103 SER A C 1
ATOM 760 O O . SER A 1 103 ? -0.177 -7.994 -25.884 1.00 88.12 103 SER A O 1
ATOM 762 N N . THR A 1 104 ? 0.783 -9.414 -24.432 1.00 91.06 104 THR A N 1
ATOM 763 C CA . THR A 1 104 ? -0.430 -10.199 -24.172 1.00 91.06 104 THR A CA 1
ATOM 764 C C . THR A 1 104 ? -1.316 -9.562 -23.105 1.00 91.06 104 THR A C 1
ATOM 766 O O . THR A 1 104 ? -2.434 -10.033 -22.887 1.00 91.06 104 THR A O 1
ATOM 769 N N . VAL A 1 105 ? -0.832 -8.525 -22.414 1.00 90.31 105 VAL A N 1
ATOM 770 C CA . VAL A 1 105 ? -1.585 -7.855 -21.359 1.00 90.31 105 VAL A CA 1
ATOM 771 C C . VAL A 1 105 ? -2.364 -6.669 -21.928 1.00 90.31 105 VAL A C 1
ATOM 773 O O . VAL A 1 105 ? -1.771 -5.762 -22.515 1.00 90.31 105 VAL A O 1
ATOM 776 N N . PRO A 1 106 ? -3.693 -6.622 -21.720 1.00 86.94 106 PRO A N 1
ATOM 777 C CA . PRO A 1 106 ? -4.508 -5.496 -22.148 1.00 86.94 106 PRO A CA 1
ATOM 778 C C . PRO A 1 106 ? -4.095 -4.177 -21.491 1.00 86.94 106 PRO A C 1
ATOM 780 O O . PRO A 1 106 ? -3.767 -4.129 -20.303 1.00 86.94 106 PRO A O 1
ATOM 783 N N . SER A 1 107 ? -4.199 -3.095 -22.261 1.00 85.62 107 SER A N 1
ATOM 784 C CA . SER A 1 107 ? -4.124 -1.736 -21.730 1.00 85.62 107 SER A CA 1
ATOM 785 C C . SER A 1 107 ? -5.402 -1.386 -20.970 1.00 85.62 107 SER A C 1
ATOM 787 O O . SER A 1 107 ? -6.498 -1.781 -21.374 1.00 85.62 107 SER A O 1
ATOM 789 N N . VAL A 1 108 ? -5.262 -0.612 -19.903 1.00 82.50 108 VAL A N 1
ATOM 790 C CA . VAL A 1 108 ? -6.375 -0.054 -19.122 1.00 82.50 108 VAL A CA 1
ATOM 791 C C . VAL A 1 108 ? -6.257 1.467 -19.057 1.00 82.50 108 VAL A C 1
ATOM 793 O O . VAL A 1 108 ? -5.213 2.037 -19.388 1.00 82.50 108 VAL A O 1
ATOM 796 N N . SER A 1 109 ? -7.338 2.148 -18.673 1.00 78.06 109 SER A N 1
ATOM 797 C CA . SER A 1 109 ? -7.300 3.597 -18.482 1.00 78.06 109 SER A CA 1
ATOM 798 C C . SER A 1 109 ? -6.327 3.942 -17.364 1.00 78.06 109 SER A C 1
ATOM 800 O O . SER A 1 109 ? -6.401 3.394 -16.265 1.00 78.06 109 SER A O 1
ATOM 802 N N . MET A 1 110 ? -5.440 4.896 -17.628 1.00 72.56 110 MET A N 1
ATOM 803 C CA . MET A 1 110 ? -4.487 5.361 -16.629 1.00 72.56 110 MET A CA 1
ATOM 804 C C . MET A 1 110 ? -5.212 5.956 -15.414 1.00 72.56 110 MET A C 1
ATOM 806 O O . MET A 1 110 ? -4.859 5.663 -14.283 1.00 72.56 110 MET A O 1
ATOM 810 N N . VAL A 1 111 ? -6.307 6.690 -15.637 1.00 66.62 111 VAL A N 1
ATOM 811 C CA . VAL A 1 111 ? -7.142 7.232 -14.554 1.00 66.62 111 VAL A CA 1
ATOM 812 C C . VAL A 1 111 ? -7.797 6.118 -13.737 1.00 66.62 111 VAL A C 1
ATOM 814 O O . VAL A 1 111 ? -7.805 6.202 -12.515 1.00 66.62 111 VAL A O 1
ATOM 817 N N . GLU A 1 112 ? -8.315 5.066 -14.378 1.00 64.38 112 GLU A N 1
ATOM 818 C CA . GLU A 1 112 ? -8.920 3.931 -13.658 1.00 64.38 112 GLU A CA 1
ATOM 819 C C . GLU A 1 112 ? -7.873 3.122 -12.890 1.00 64.38 112 GLU A C 1
ATOM 821 O O . GLU A 1 112 ? -8.150 2.663 -11.791 1.00 64.38 112 GLU A O 1
ATOM 826 N N . THR A 1 113 ? -6.656 3.009 -13.428 1.00 62.88 113 THR A N 1
ATOM 827 C CA . THR A 1 113 ? -5.541 2.292 -12.783 1.00 62.88 113 THR A CA 1
ATOM 828 C C . THR A 1 113 ? -5.144 2.936 -11.458 1.00 62.88 113 THR A C 1
ATOM 830 O O . THR A 1 113 ? -4.759 2.238 -10.527 1.00 62.88 113 THR A O 1
ATOM 833 N N . PHE A 1 114 ? -5.268 4.263 -11.362 1.00 64.00 114 PHE A N 1
ATOM 834 C CA . PHE A 1 114 ? -4.912 5.032 -10.167 1.00 64.00 114 PHE A CA 1
ATOM 835 C C . PHE A 1 114 ? -6.124 5.471 -9.334 1.00 64.00 114 PHE A C 1
ATOM 837 O O . PHE A 1 114 ? -5.963 6.122 -8.301 1.00 64.00 114 PHE A O 1
ATOM 844 N N . SER A 1 115 ? -7.341 5.115 -9.755 1.00 68.19 115 SER A N 1
ATOM 845 C CA . SER A 1 115 ? -8.552 5.379 -8.982 1.00 68.19 115 SER A CA 1
ATOM 846 C C . SER A 1 115 ? -8.817 4.214 -8.043 1.00 68.19 115 SER A C 1
ATOM 848 O O . SER A 1 115 ? -9.093 3.100 -8.481 1.00 68.19 115 SER A O 1
ATOM 850 N N . LEU A 1 116 ? -8.802 4.474 -6.737 1.00 71.69 116 LEU A N 1
ATOM 851 C CA . LEU A 1 116 ? -9.323 3.500 -5.792 1.00 71.69 116 LEU A CA 1
ATOM 852 C C . LEU A 1 116 ? -10.847 3.433 -5.917 1.00 71.69 116 LEU A C 1
ATOM 854 O O . LEU A 1 116 ? -11.541 4.431 -5.717 1.00 71.69 116 LEU A O 1
ATOM 858 N N . VAL A 1 117 ? -11.364 2.236 -6.172 1.00 75.25 117 VAL A N 1
ATOM 859 C CA . VAL A 1 117 ? -12.788 1.929 -6.038 1.00 75.25 117 VAL A CA 1
ATOM 860 C C . VAL A 1 117 ? -12.975 1.123 -4.758 1.00 75.25 117 VAL A C 1
ATOM 862 O O . VAL A 1 117 ? -12.355 0.079 -4.573 1.00 75.25 117 VAL A O 1
ATOM 865 N N . SER A 1 118 ? -13.831 1.622 -3.867 1.00 81.94 118 SER A N 1
ATOM 866 C CA . SER A 1 118 ? -14.161 0.974 -2.597 1.00 81.94 118 SER A CA 1
ATOM 867 C C . SER A 1 118 ? -15.673 0.848 -2.460 1.00 81.94 118 SER A C 1
ATOM 869 O O . SER A 1 118 ? -16.411 1.801 -2.709 1.00 81.94 118 SER A O 1
ATOM 871 N N . SER A 1 119 ? -16.142 -0.316 -2.010 1.00 79.31 119 SER A N 1
ATOM 872 C CA . SER A 1 119 ? -17.544 -0.525 -1.624 1.00 79.31 119 SER A CA 1
ATOM 873 C C . SER A 1 119 ? -17.837 -0.110 -0.175 1.00 79.31 119 SER A C 1
ATOM 875 O O . SER A 1 119 ? -18.973 -0.236 0.279 1.00 79.31 119 SER A O 1
ATOM 877 N N . SER A 1 120 ? -16.821 0.350 0.561 1.00 86.75 120 SER A N 1
ATOM 878 C CA . SER A 1 120 ? -16.902 0.807 1.953 1.00 86.75 120 SER A CA 1
ATOM 879 C C . SER A 1 120 ? -16.431 2.262 2.091 1.00 86.75 120 SER A C 1
ATOM 881 O O . SER A 1 120 ? -15.546 2.686 1.342 1.00 86.75 120 SER A O 1
ATOM 883 N N . PRO A 1 121 ? -16.973 3.044 3.043 1.00 91.19 121 PRO A N 1
ATOM 884 C CA . PRO A 1 121 ? -16.481 4.395 3.297 1.00 91.19 121 PRO A CA 1
ATOM 885 C C . PRO A 1 121 ? -15.014 4.375 3.770 1.00 91.19 121 PRO A C 1
ATOM 887 O O . PRO A 1 121 ? -14.634 3.461 4.509 1.00 91.19 121 PRO A O 1
ATOM 890 N N . PRO A 1 122 ? -14.193 5.364 3.369 1.00 94.81 122 PRO A N 1
ATOM 891 C CA . PRO A 1 122 ? -12.851 5.539 3.911 1.00 94.81 122 PRO A CA 1
ATOM 892 C C . PRO A 1 122 ? -12.896 6.108 5.339 1.00 94.81 122 PRO A C 1
ATOM 894 O O . PRO A 1 122 ? -13.915 6.633 5.793 1.00 94.81 122 PRO A O 1
ATOM 897 N N . THR A 1 123 ? -11.764 6.048 6.030 1.00 96.94 123 THR A N 1
ATOM 898 C CA . THR A 1 123 ? -11.514 6.709 7.320 1.00 96.94 123 THR A CA 1
ATOM 899 C C . THR A 1 123 ? -10.180 7.449 7.253 1.00 96.94 123 THR A C 1
ATOM 901 O O . THR A 1 123 ? -9.390 7.196 6.347 1.00 96.94 123 THR A O 1
ATOM 904 N N . ALA A 1 124 ? -9.912 8.364 8.178 1.00 96.06 124 ALA A N 1
ATOM 905 C CA . ALA A 1 124 ? -8.647 9.083 8.207 1.00 96.06 124 ALA A CA 1
ATOM 906 C C . ALA A 1 124 ? -8.222 9.408 9.639 1.00 96.06 124 ALA A C 1
ATOM 908 O O . ALA A 1 124 ? -9.069 9.582 10.517 1.00 96.06 124 ALA A O 1
ATOM 909 N N . ALA A 1 125 ? -6.915 9.487 9.858 1.00 96.75 125 ALA A N 1
ATOM 910 C CA . ALA A 1 125 ? -6.312 9.926 11.108 1.00 96.75 125 ALA A CA 1
ATOM 911 C C . ALA A 1 125 ? -4.947 10.560 10.832 1.00 96.75 125 ALA A C 1
ATOM 913 O O . ALA A 1 125 ? -4.279 10.220 9.857 1.00 96.75 125 ALA A O 1
ATOM 914 N N . GLU A 1 126 ? -4.539 11.477 11.699 1.00 95.19 126 GLU A N 1
ATOM 915 C CA . GLU A 1 126 ? -3.240 12.140 11.608 1.00 95.19 126 GLU A CA 1
ATOM 916 C C . GLU A 1 126 ? -2.184 11.339 12.376 1.00 95.19 126 GLU A C 1
ATOM 918 O O . GLU A 1 126 ? -2.467 10.834 13.467 1.00 95.19 126 GLU A O 1
ATOM 923 N N . ALA A 1 127 ? -0.981 11.250 11.813 1.00 95.25 127 ALA A N 1
ATOM 924 C CA . ALA A 1 127 ? 0.238 10.868 12.514 1.00 95.25 127 ALA A CA 1
ATOM 925 C C . ALA A 1 127 ? 1.214 12.047 12.402 1.00 95.25 127 ALA A C 1
ATOM 927 O O . ALA A 1 127 ? 1.687 12.372 11.309 1.00 95.25 127 ALA A O 1
ATOM 928 N N . GLY A 1 128 ? 1.473 12.737 13.515 1.00 92.38 128 GLY A N 1
ATOM 929 C CA . GLY A 1 128 ? 2.155 14.031 13.490 1.00 92.38 128 GLY A CA 1
ATOM 930 C C . GLY A 1 128 ? 1.373 15.043 12.643 1.00 92.38 128 GLY A C 1
ATOM 931 O O . GLY A 1 128 ? 0.211 15.312 12.926 1.00 92.38 128 GLY A O 1
ATOM 932 N N . GLU A 1 129 ? 1.999 15.577 11.592 1.00 88.94 129 GLU A N 1
ATOM 933 C CA . GLU A 1 129 ? 1.376 16.525 10.646 1.00 88.94 129 GLU A CA 1
ATOM 934 C C . GLU A 1 129 ? 0.881 15.860 9.347 1.00 88.94 129 GLU A C 1
ATOM 936 O O . GLU A 1 129 ? 0.426 16.544 8.431 1.00 88.94 129 GLU A O 1
ATOM 941 N N . VAL A 1 130 ? 0.979 14.530 9.237 1.00 89.94 130 VAL A N 1
ATOM 942 C CA . VAL A 1 130 ? 0.601 13.790 8.027 1.00 89.94 130 VAL A CA 1
ATOM 943 C C . VAL A 1 130 ? -0.785 13.182 8.210 1.00 89.94 130 VAL A C 1
ATOM 945 O O . VAL A 1 130 ? -1.010 12.382 9.121 1.00 89.94 130 VAL A O 1
ATOM 948 N N . LEU A 1 131 ? -1.720 13.527 7.321 1.00 93.31 131 LEU A N 1
ATOM 949 C CA . LEU A 1 131 ? -3.034 12.891 7.281 1.00 93.31 131 LEU A CA 1
ATOM 950 C C . LEU A 1 131 ? -2.949 11.582 6.495 1.00 93.31 131 LEU A C 1
ATOM 952 O O . LEU A 1 131 ? -2.721 11.593 5.285 1.00 93.31 131 LEU A O 1
ATOM 956 N N . PHE A 1 132 ? -3.218 10.469 7.172 1.00 95.50 132 PHE A N 1
ATOM 957 C CA . PHE A 1 132 ? -3.388 9.163 6.551 1.00 95.50 132 PHE A CA 1
ATOM 958 C C . PHE A 1 132 ? -4.870 8.904 6.297 1.00 95.50 132 PHE A C 1
ATOM 960 O O . PHE A 1 132 ? -5.693 8.972 7.212 1.00 95.50 132 PHE A O 1
ATOM 967 N N . VAL A 1 133 ? -5.214 8.569 5.057 1.00 95.31 133 VAL A N 1
ATOM 968 C CA . VAL A 1 133 ? -6.549 8.127 4.648 1.00 95.31 133 VAL A CA 1
ATOM 969 C C . VAL A 1 133 ? -6.495 6.634 4.380 1.00 95.31 133 VAL A C 1
ATOM 971 O O . VAL A 1 133 ? -5.704 6.190 3.560 1.00 95.31 133 VAL A O 1
ATOM 974 N N . PHE A 1 134 ? -7.359 5.861 5.029 1.00 96.75 134 PHE A N 1
ATOM 975 C CA . PHE A 1 134 ? -7.451 4.412 4.887 1.00 96.75 134 PHE A CA 1
ATOM 976 C C . PHE A 1 134 ? -8.757 4.012 4.211 1.00 96.75 134 PHE A C 1
ATOM 978 O O . PHE A 1 134 ? -9.822 4.572 4.486 1.00 96.75 134 PHE A O 1
ATOM 985 N N . ALA A 1 135 ? -8.694 3.001 3.357 1.00 95.69 135 ALA A N 1
ATOM 986 C CA . ALA A 1 135 ? -9.837 2.488 2.619 1.00 95.69 135 ALA A CA 1
ATOM 987 C C . ALA A 1 135 ? -9.685 0.988 2.335 1.00 95.69 135 ALA A C 1
ATOM 989 O O . ALA A 1 135 ? -8.654 0.384 2.628 1.00 95.69 135 ALA A O 1
ATOM 990 N N . VAL A 1 136 ? -10.733 0.383 1.777 1.00 94.88 136 VAL A N 1
ATOM 991 C CA . VAL A 1 136 ? -10.735 -1.027 1.373 1.00 94.88 136 VAL A CA 1
ATOM 992 C C . VAL A 1 136 ? -10.742 -1.090 -0.147 1.00 94.88 136 VAL A C 1
ATOM 994 O O . VAL A 1 136 ? -11.652 -0.560 -0.778 1.00 94.88 136 VAL A O 1
ATOM 997 N N . ALA A 1 137 ? -9.736 -1.725 -0.736 1.00 90.75 137 ALA A N 1
ATOM 998 C CA . ALA A 1 137 ? -9.699 -1.971 -2.171 1.00 90.75 137 ALA A CA 1
ATOM 999 C C . ALA A 1 137 ? -10.689 -3.079 -2.576 1.00 90.75 137 ALA A C 1
ATOM 1001 O O . ALA A 1 137 ? -11.178 -3.843 -1.741 1.00 90.75 137 ALA A O 1
ATOM 1002 N N . GLU A 1 138 ? -10.985 -3.193 -3.873 1.00 86.88 138 GLU A N 1
ATOM 1003 C CA . GLU A 1 138 ? -11.915 -4.200 -4.412 1.00 86.88 138 GLU A CA 1
ATOM 1004 C C . GLU A 1 138 ? -11.508 -5.644 -4.055 1.00 86.88 138 GLU A C 1
ATOM 1006 O O . GLU A 1 138 ? -12.352 -6.498 -3.775 1.00 86.88 138 GLU A O 1
ATOM 1011 N N . ASP A 1 139 ? -10.203 -5.906 -3.978 1.00 87.06 139 ASP A N 1
ATOM 1012 C CA . ASP A 1 139 ? -9.636 -7.196 -3.575 1.00 87.06 139 ASP A CA 1
ATOM 1013 C C . ASP A 1 139 ? -9.685 -7.461 -2.057 1.00 87.06 139 ASP A C 1
ATOM 1015 O O . ASP A 1 139 ? -9.246 -8.523 -1.602 1.00 87.06 139 ASP A O 1
ATOM 1019 N N . ARG A 1 140 ? -10.296 -6.544 -1.293 1.00 92.94 140 ARG A N 1
ATOM 1020 C CA . ARG A 1 140 ? -10.473 -6.548 0.167 1.00 92.94 140 ARG A CA 1
ATOM 1021 C C . ARG A 1 140 ? -9.231 -6.200 0.979 1.00 92.94 140 ARG A C 1
ATOM 1023 O O . ARG A 1 140 ? -9.303 -6.271 2.208 1.00 92.94 140 ARG A O 1
ATOM 1030 N N . ARG A 1 141 ? -8.121 -5.815 0.347 1.00 94.38 141 ARG A N 1
ATOM 1031 C CA . ARG A 1 141 ? -6.963 -5.283 1.072 1.00 94.38 141 ARG A CA 1
ATOM 1032 C C . ARG A 1 141 ? -7.285 -3.929 1.679 1.00 94.38 141 ARG A C 1
ATOM 1034 O O . ARG A 1 141 ? -8.071 -3.152 1.134 1.00 94.38 141 ARG A O 1
ATOM 1041 N N . ILE A 1 142 ? -6.643 -3.638 2.801 1.00 96.00 142 ILE A N 1
ATOM 1042 C CA . ILE A 1 142 ? -6.667 -2.300 3.384 1.00 96.00 142 ILE A CA 1
ATOM 1043 C C . ILE A 1 142 ? -5.555 -1.509 2.721 1.00 96.00 142 ILE A C 1
ATOM 1045 O O . ILE A 1 142 ? -4.400 -1.926 2.735 1.00 96.00 142 ILE A O 1
ATOM 1049 N N . VAL A 1 143 ? -5.915 -0.375 2.144 1.00 94.00 143 VAL A N 1
ATOM 1050 C CA . VAL A 1 143 ? -4.980 0.547 1.510 1.00 94.00 143 VAL A CA 1
ATOM 1051 C C . VAL A 1 143 ? -4.973 1.868 2.259 1.00 94.00 143 VAL A C 1
ATOM 1053 O O . VAL A 1 143 ? -5.973 2.242 2.874 1.00 94.00 143 VAL A O 1
ATOM 1056 N N . PHE A 1 144 ? -3.853 2.574 2.208 1.00 93.94 144 PHE A N 1
ATOM 1057 C CA . PHE A 1 144 ? -3.709 3.918 2.730 1.00 93.94 144 PHE A CA 1
ATOM 1058 C C . PHE A 1 144 ? -3.200 4.873 1.653 1.00 93.94 144 PHE A C 1
ATOM 1060 O O . PHE A 1 144 ? -2.623 4.455 0.652 1.00 93.94 144 PHE A O 1
ATOM 1067 N N . ASN A 1 145 ? -3.439 6.157 1.865 1.00 91.31 145 ASN A N 1
ATOM 1068 C CA . ASN A 1 145 ? -2.877 7.255 1.098 1.00 91.31 145 ASN A CA 1
ATOM 1069 C C . ASN A 1 145 ? -2.545 8.384 2.076 1.00 91.31 145 ASN A C 1
ATOM 1071 O O . ASN A 1 145 ? -3.179 8.498 3.127 1.00 91.31 145 ASN A O 1
ATOM 1075 N N . GLU A 1 146 ? -1.572 9.212 1.736 1.00 89.38 146 GLU A N 1
ATOM 1076 C CA . GLU A 1 146 ? -1.173 10.353 2.549 1.00 89.38 146 GLU A CA 1
ATOM 1077 C C . GLU A 1 146 ? -1.487 11.645 1.833 1.00 89.38 146 GLU A C 1
ATOM 1079 O O . GLU A 1 146 ? -1.309 11.755 0.619 1.00 89.38 146 GLU A O 1
ATOM 1084 N N . VAL A 1 147 ? -1.896 12.636 2.611 1.00 82.88 147 VAL A N 1
ATOM 1085 C CA . VAL A 1 147 ? -1.977 14.011 2.140 1.00 82.88 147 VAL A CA 1
ATOM 1086 C C . VAL A 1 147 ? -0.680 14.712 2.525 1.00 82.88 147 VAL A C 1
ATOM 1088 O O . VAL A 1 147 ? -0.388 14.885 3.709 1.00 82.88 147 VAL A O 1
ATOM 1091 N N . ALA A 1 148 ? 0.110 15.084 1.519 1.00 67.69 148 ALA A N 1
ATOM 1092 C CA . ALA A 1 148 ? 1.299 15.904 1.690 1.00 67.69 148 ALA A CA 1
ATOM 1093 C C . ALA A 1 148 ? 0.920 17.324 2.149 1.00 67.69 148 ALA A C 1
ATOM 1095 O O . ALA A 1 148 ? -0.229 17.754 2.037 1.00 67.69 148 ALA A O 1
ATOM 1096 N N . ALA A 1 149 ? 1.898 18.077 2.659 1.00 65.75 149 ALA A N 1
ATOM 1097 C CA . ALA A 1 149 ? 1.678 19.413 3.228 1.00 65.75 149 ALA A CA 1
ATOM 1098 C C . ALA A 1 149 ? 1.074 20.434 2.238 1.00 65.75 149 ALA A C 1
ATOM 1100 O O . ALA A 1 149 ? 0.503 21.441 2.653 1.00 65.75 149 ALA A O 1
ATOM 1101 N N . ASP A 1 150 ? 1.184 20.186 0.932 1.00 67.88 150 ASP A N 1
ATOM 1102 C CA . ASP A 1 150 ? 0.589 20.989 -0.140 1.00 67.88 150 ASP A CA 1
ATOM 1103 C C . ASP A 1 150 ? -0.860 20.585 -0.487 1.00 67.88 150 ASP A C 1
ATOM 1105 O O . ASP A 1 150 ? -1.479 21.182 -1.369 1.00 67.88 150 ASP A O 1
ATOM 1109 N N . GLY A 1 151 ? -1.417 19.592 0.214 1.00 65.62 151 GLY A N 1
ATOM 1110 C CA . GLY A 1 151 ? -2.744 19.034 -0.037 1.00 65.62 151 GLY A CA 1
ATOM 1111 C C . GLY A 1 151 ? -2.776 17.961 -1.130 1.00 65.62 151 GLY A C 1
ATOM 1112 O O . GLY A 1 151 ? -3.859 17.470 -1.457 1.00 65.62 151 GLY A O 1
ATOM 1113 N N . GLY A 1 152 ? -1.625 17.596 -1.706 1.00 70.00 152 GLY A N 1
ATOM 1114 C CA . GLY A 1 152 ? -1.510 16.541 -2.706 1.00 70.00 152 GLY A CA 1
ATOM 1115 C C . GLY A 1 152 ? -1.607 15.148 -2.086 1.00 70.00 152 GLY A C 1
ATOM 1116 O O . GLY A 1 152 ? -0.970 14.862 -1.077 1.00 70.00 152 GLY A O 1
ATOM 1117 N N . PHE A 1 153 ? -2.385 14.257 -2.702 1.00 74.81 153 PHE A N 1
ATOM 1118 C CA . PHE A 1 153 ? -2.373 12.837 -2.344 1.00 74.81 153 PHE A CA 1
ATOM 1119 C C . PHE A 1 153 ? -1.148 12.160 -2.957 1.00 74.81 153 PHE A C 1
ATOM 1121 O O . PHE A 1 153 ? -0.891 12.333 -4.148 1.00 74.81 153 PHE A O 1
ATOM 1128 N N . THR A 1 154 ? -0.424 11.361 -2.177 1.00 74.19 154 THR A N 1
ATOM 1129 C CA . THR A 1 154 ? 0.790 10.684 -2.663 1.00 74.19 154 THR A CA 1
ATOM 1130 C C . THR A 1 154 ? 0.458 9.463 -3.521 1.00 74.19 154 THR A C 1
ATOM 1132 O O . THR A 1 154 ? 1.145 9.192 -4.500 1.00 74.19 154 THR A O 1
ATOM 1135 N N . GLY A 1 155 ? -0.647 8.779 -3.230 1.00 77.62 155 GLY A N 1
ATOM 1136 C CA . GLY A 1 155 ? -1.167 7.622 -3.960 1.00 77.62 155 GLY A CA 1
ATOM 1137 C C . GLY A 1 155 ? -1.450 6.437 -3.038 1.00 77.62 155 GLY A C 1
ATOM 1138 O O . GLY A 1 155 ? -0.970 6.375 -1.907 1.00 77.62 155 GLY A O 1
ATOM 1139 N N . TRP A 1 156 ? -2.291 5.512 -3.504 1.00 85.06 156 TRP A N 1
ATOM 1140 C CA . TRP A 1 156 ? -2.771 4.397 -2.686 1.00 85.06 156 TRP A CA 1
ATOM 1141 C C . TRP A 1 156 ? -1.742 3.268 -2.590 1.00 85.06 156 TRP A C 1
ATOM 1143 O O . TRP A 1 156 ? -1.245 2.782 -3.603 1.00 85.06 156 TRP A O 1
ATOM 1153 N N . GLN A 1 157 ? -1.476 2.813 -1.371 1.00 86.44 157 GLN A N 1
ATOM 1154 C CA . GLN A 1 157 ? -0.546 1.731 -1.048 1.00 86.44 157 GLN A CA 1
ATOM 1155 C C . GLN A 1 157 ? -1.212 0.740 -0.093 1.00 86.44 157 GLN A C 1
ATOM 1157 O O . GLN A 1 157 ? -2.085 1.121 0.679 1.00 86.44 157 GLN A O 1
ATOM 1162 N N . GLU A 1 158 ? -0.828 -0.537 -0.121 1.00 91.25 158 GLU A N 1
ATOM 1163 C CA . GLU A 1 158 ? -1.337 -1.516 0.850 1.00 91.25 158 GLU A CA 1
ATOM 1164 C C . GLU A 1 158 ? -0.828 -1.183 2.261 1.00 91.25 158 GLU A C 1
ATOM 1166 O O . GLU A 1 158 ? 0.361 -0.941 2.450 1.00 91.25 158 GLU A O 1
ATOM 1171 N N . VAL A 1 159 ? -1.709 -1.229 3.266 1.00 96.56 159 VAL A N 1
ATOM 1172 C CA . VAL A 1 159 ? -1.282 -1.260 4.670 1.00 96.56 159 VAL A CA 1
ATOM 1173 C C . VAL A 1 159 ? -0.596 -2.607 4.929 1.00 96.56 159 VAL A C 1
ATOM 1175 O O . VAL A 1 159 ? -1.278 -3.638 4.884 1.00 96.56 159 VAL A O 1
ATOM 1178 N N . PRO A 1 160 ? 0.713 -2.636 5.240 1.00 94.25 160 PRO A N 1
ATOM 1179 C CA . PRO A 1 160 ? 1.481 -3.874 5.284 1.00 94.25 160 PRO A CA 1
ATOM 1180 C C . PRO A 1 160 ? 0.895 -4.939 6.216 1.00 94.25 160 PRO A C 1
ATOM 1182 O O . PRO A 1 160 ? 0.414 -4.650 7.315 1.00 94.25 160 PRO A O 1
ATOM 1185 N N . GLY A 1 161 ? 1.002 -6.197 5.786 1.00 93.50 161 GLY A N 1
ATOM 1186 C CA . GLY A 1 161 ? 0.634 -7.375 6.574 1.00 93.50 161 GLY A CA 1
ATOM 1187 C C . GLY A 1 161 ? -0.539 -8.190 6.024 1.00 93.50 161 GLY A C 1
ATOM 1188 O O . GLY A 1 161 ? -0.952 -9.139 6.685 1.00 93.50 161 GLY A O 1
ATOM 1189 N N . GLY A 1 162 ? -1.064 -7.867 4.835 1.00 94.38 162 GLY A N 1
ATOM 1190 C CA . GLY A 1 162 ? -1.949 -8.764 4.082 1.00 94.38 162 GLY A CA 1
ATOM 1191 C C . GLY A 1 162 ? -3.328 -9.006 4.699 1.00 94.38 162 GLY A C 1
ATOM 1192 O O . GLY A 1 162 ? -3.985 -9.990 4.352 1.00 94.38 162 GLY A O 1
ATOM 1193 N N . LEU A 1 163 ? -3.778 -8.150 5.623 1.00 97.31 163 LEU A N 1
ATOM 1194 C CA . LEU A 1 163 ? -5.107 -8.272 6.216 1.00 97.31 163 LEU A CA 1
ATOM 1195 C C . LEU A 1 163 ? -6.184 -7.978 5.165 1.00 97.31 163 LEU A C 1
ATOM 1197 O O . LEU A 1 163 ? -6.188 -6.923 4.530 1.00 97.31 163 LEU A O 1
ATOM 1201 N N . LEU A 1 164 ? -7.136 -8.902 5.035 1.00 96.69 164 LEU A N 1
ATOM 1202 C CA . LEU A 1 164 ? -8.321 -8.729 4.202 1.00 96.69 164 LEU A CA 1
ATOM 1203 C C . LEU A 1 164 ? -9.533 -8.394 5.073 1.00 96.69 164 LEU A C 1
ATOM 1205 O O . LEU A 1 164 ? -9.792 -9.086 6.054 1.00 96.69 164 LEU A O 1
ATOM 1209 N N . THR A 1 165 ? -10.322 -7.399 4.673 1.00 95.69 165 THR A N 1
ATOM 1210 C CA . THR A 1 165 ? -11.537 -6.973 5.386 1.00 95.69 165 THR A CA 1
ATOM 1211 C C . THR A 1 165 ? -12.725 -6.833 4.437 1.00 95.69 165 THR A C 1
ATOM 1213 O O . THR A 1 165 ? -12.585 -6.543 3.252 1.00 95.69 165 THR A O 1
ATOM 1216 N N . ARG A 1 166 ? -13.937 -7.050 4.952 1.00 92.50 166 ARG A N 1
ATOM 1217 C CA . ARG A 1 166 ? -15.193 -6.770 4.227 1.00 92.50 166 ARG A CA 1
ATOM 1218 C C . ARG A 1 166 ? -15.910 -5.524 4.734 1.00 92.50 166 ARG A C 1
ATOM 1220 O O . ARG A 1 166 ? -16.936 -5.149 4.175 1.00 92.50 166 ARG A O 1
ATOM 1227 N N . THR A 1 167 ? -15.403 -4.917 5.798 1.00 94.25 167 THR A N 1
ATOM 1228 C CA . THR A 1 167 ? -15.988 -3.734 6.423 1.00 94.25 167 THR A CA 1
ATOM 1229 C C . THR A 1 167 ? -15.021 -2.568 6.324 1.00 94.25 167 THR A C 1
ATOM 1231 O O . THR A 1 167 ? -13.808 -2.773 6.237 1.00 94.25 167 THR A O 1
ATOM 1234 N N . ALA A 1 168 ? -15.549 -1.348 6.417 1.00 96.19 168 ALA A N 1
ATOM 1235 C CA . ALA A 1 168 ? -14.717 -0.161 6.563 1.00 96.19 168 ALA A CA 1
ATOM 1236 C C . ALA A 1 168 ? -13.736 -0.310 7.747 1.00 96.19 168 ALA A C 1
ATOM 1238 O O . ALA A 1 168 ? -14.119 -0.877 8.781 1.00 96.19 168 ALA A O 1
ATOM 1239 N N . PRO A 1 169 ? -12.491 0.175 7.612 1.00 97.50 169 PRO A N 1
ATOM 1240 C CA . PRO A 1 169 ? -11.606 0.371 8.748 1.00 97.50 169 PRO A CA 1
ATOM 1241 C C . PRO A 1 169 ? -12.090 1.546 9.611 1.00 97.50 169 PRO A C 1
ATOM 1243 O O . PRO A 1 169 ? -12.860 2.397 9.163 1.00 97.50 169 PRO A O 1
ATOM 1246 N N . ALA A 1 170 ? -11.591 1.618 10.841 1.00 98.25 170 ALA A N 1
ATOM 1247 C CA . ALA A 1 170 ? -11.687 2.799 11.693 1.00 98.25 170 ALA A CA 1
ATOM 1248 C C . ALA A 1 170 ? -10.284 3.304 12.010 1.00 98.25 170 ALA A C 1
ATOM 1250 O O . ALA A 1 170 ? -9.394 2.492 12.241 1.00 98.25 170 ALA A O 1
ATOM 1251 N N . ALA A 1 171 ? -10.084 4.617 12.061 1.00 98.12 171 ALA A N 1
ATOM 1252 C CA . ALA A 1 171 ? -8.807 5.192 12.457 1.00 98.12 171 ALA A CA 1
ATOM 1253 C C . ALA A 1 171 ? -8.988 6.327 13.468 1.00 98.12 171 ALA A C 1
ATOM 1255 O O . ALA A 1 171 ? -10.011 7.011 13.470 1.00 98.12 171 ALA A O 1
ATOM 1256 N N . ALA A 1 172 ? -7.999 6.504 14.341 1.00 97.94 172 ALA A N 1
ATOM 1257 C CA . ALA A 1 172 ? -7.907 7.643 15.248 1.00 97.94 172 ALA A CA 1
ATOM 1258 C C . ALA A 1 172 ? -6.445 7.924 15.626 1.00 97.94 172 ALA A C 1
ATOM 1260 O O . ALA A 1 172 ? -5.616 7.016 15.655 1.00 97.94 172 ALA A O 1
ATOM 1261 N N . THR A 1 173 ? -6.145 9.178 15.951 1.00 97.31 173 THR A N 1
ATOM 1262 C CA . THR A 1 173 ? -4.805 9.622 16.362 1.00 97.31 173 THR A CA 1
ATOM 1263 C C . THR A 1 173 ? -4.542 9.330 17.840 1.00 97.31 173 THR A C 1
ATOM 1265 O O . THR A 1 173 ? -5.342 9.710 18.704 1.00 97.31 173 THR A O 1
ATOM 1268 N N . LEU A 1 174 ? -3.398 8.708 18.135 1.00 96.75 174 LEU A N 1
ATOM 1269 C CA . LEU A 1 174 ? -2.897 8.421 19.480 1.00 96.75 174 LEU A CA 1
ATOM 1270 C C . LEU A 1 174 ? -1.439 8.886 19.593 1.00 96.75 174 LEU A C 1
ATOM 1272 O O . LEU A 1 174 ? -0.541 8.275 19.022 1.00 96.75 174 LEU A O 1
ATOM 1276 N N . GLY A 1 175 ? -1.199 9.958 20.350 1.00 94.62 175 GLY A N 1
ATOM 1277 C CA . GLY A 1 175 ? 0.113 10.615 20.340 1.00 94.62 175 GLY A CA 1
ATOM 1278 C C . GLY A 1 175 ? 0.437 11.148 18.941 1.00 94.62 175 GLY A C 1
ATOM 1279 O O . GLY A 1 175 ? -0.416 11.804 18.346 1.00 94.62 175 GLY A O 1
ATOM 1280 N N . ASP A 1 176 ? 1.627 10.821 18.436 1.00 95.06 176 ASP A N 1
ATOM 1281 C CA . ASP A 1 176 ? 2.089 11.164 17.082 1.00 95.06 176 ASP A CA 1
ATOM 1282 C C . ASP A 1 176 ? 1.825 10.046 16.054 1.00 95.06 176 ASP A C 1
ATOM 1284 O O . ASP A 1 176 ? 2.288 10.127 14.919 1.00 95.06 176 ASP A O 1
ATOM 1288 N N . GLU A 1 177 ? 1.086 8.998 16.429 1.00 96.88 177 GLU A N 1
ATOM 1289 C CA . GLU A 1 177 ? 0.738 7.883 15.547 1.00 96.88 177 GLU A CA 1
ATOM 1290 C C . GLU A 1 177 ? -0.737 7.939 15.130 1.00 96.88 177 GLU A C 1
ATOM 1292 O O . GLU A 1 177 ? -1.624 8.289 15.919 1.00 96.88 177 GLU A O 1
ATOM 1297 N N . ALA A 1 178 ? -1.023 7.473 13.917 1.00 97.56 178 ALA A N 1
ATOM 1298 C CA . ALA A 1 178 ? -2.367 7.072 13.532 1.00 97.56 178 ALA A CA 1
ATOM 1299 C C . ALA A 1 178 ? -2.556 5.584 13.856 1.00 97.56 178 ALA A C 1
ATOM 1301 O O . ALA A 1 178 ? -1.743 4.733 13.490 1.00 97.56 178 ALA A O 1
ATOM 1302 N N . VAL A 1 179 ? -3.652 5.255 14.538 1.00 98.25 179 VAL A N 1
ATOM 1303 C CA . VAL A 1 179 ? -4.021 3.878 14.877 1.00 98.25 179 VAL A CA 1
ATOM 1304 C C . VAL A 1 179 ? -5.191 3.467 14.003 1.00 98.25 179 VAL A C 1
ATOM 1306 O O . VAL A 1 179 ? -6.244 4.103 14.047 1.00 98.25 179 VAL A O 1
ATOM 1309 N N . VAL A 1 180 ? -5.021 2.397 13.229 1.00 98.38 180 VAL A N 1
ATOM 1310 C CA . VAL A 1 180 ? -6.049 1.837 12.351 1.00 98.38 180 VAL A CA 1
ATOM 1311 C C . VAL A 1 180 ? -6.537 0.495 12.887 1.00 98.38 180 VAL A C 1
ATOM 1313 O O . VAL A 1 180 ? -5.766 -0.354 13.334 1.00 98.38 180 VAL A O 1
ATOM 1316 N N . PHE A 1 181 ? -7.848 0.305 12.828 1.00 98.44 181 PHE A N 1
ATOM 1317 C CA . PHE A 1 181 ? -8.560 -0.882 13.260 1.00 98.44 181 PHE A CA 1
ATOM 1318 C C . PHE A 1 181 ? -9.340 -1.469 12.093 1.00 98.44 181 PHE A C 1
ATOM 1320 O O . PHE A 1 181 ? -10.006 -0.744 11.351 1.00 98.44 181 PHE A O 1
ATOM 1327 N N . ALA A 1 182 ? -9.310 -2.788 11.956 1.00 98.00 182 ALA A N 1
ATOM 1328 C CA . ALA A 1 182 ? -10.044 -3.495 10.915 1.00 98.00 182 ALA A CA 1
ATOM 1329 C C . ALA A 1 182 ? -10.524 -4.861 11.395 1.00 98.00 182 ALA A C 1
ATOM 1331 O O . ALA A 1 182 ? -10.055 -5.377 12.410 1.00 98.00 182 ALA A O 1
ATOM 1332 N N . THR A 1 183 ? -11.477 -5.438 10.664 1.00 97.56 183 THR A N 1
ATOM 1333 C CA . THR A 1 183 ? -11.998 -6.774 10.951 1.00 97.56 183 THR A CA 1
ATOM 1334 C C . THR A 1 183 ? -11.379 -7.805 10.017 1.00 97.56 183 THR A C 1
ATOM 1336 O O . THR A 1 183 ? -11.248 -7.568 8.817 1.00 97.56 183 THR A O 1
ATOM 1339 N N . SER A 1 184 ? -10.992 -8.957 10.560 1.00 97.19 184 SER A N 1
ATOM 1340 C CA . SER A 1 184 ? -10.610 -10.113 9.753 1.00 97.19 184 SER A CA 1
ATOM 1341 C C . SER A 1 184 ? -11.843 -10.765 9.114 1.00 97.19 184 SER A C 1
ATOM 1343 O O . SER A 1 184 ? -12.977 -10.500 9.531 1.00 97.19 184 SER A O 1
ATOM 1345 N N . PRO A 1 185 ? -11.667 -11.677 8.140 1.00 95.81 185 PRO A N 1
ATOM 1346 C CA . PRO A 1 185 ? -12.776 -12.451 7.580 1.00 95.81 185 PRO A CA 1
ATOM 1347 C C . PRO A 1 185 ? -13.539 -13.287 8.622 1.00 95.81 185 PRO A C 1
ATOM 1349 O O . PRO A 1 185 ? -14.718 -13.574 8.425 1.00 95.81 185 PRO A O 1
ATOM 1352 N N . GLU A 1 186 ? -12.884 -13.651 9.725 1.00 95.38 186 GLU A N 1
ATOM 1353 C CA . GLU A 1 186 ? -13.445 -14.370 10.875 1.00 95.38 186 GLU A CA 1
ATOM 1354 C C . GLU A 1 186 ? -14.124 -13.431 11.889 1.00 95.38 186 GLU A C 1
ATOM 1356 O O . GLU A 1 186 ? -14.597 -13.886 12.927 1.00 95.38 186 GLU A O 1
ATOM 1361 N N . GLY A 1 187 ? -14.167 -12.124 11.615 1.00 96.25 187 GLY A N 1
ATOM 1362 C CA . GLY A 1 187 ? -14.792 -11.122 12.476 1.00 96.25 187 GLY A CA 1
ATOM 1363 C C . GLY A 1 187 ? -13.957 -10.749 13.701 1.00 96.25 187 GLY A C 1
ATOM 1364 O O . GLY A 1 187 ? -14.502 -10.198 14.656 1.00 96.25 187 GLY A O 1
ATOM 1365 N N . ARG A 1 188 ? -12.650 -11.035 13.715 1.00 97.31 188 ARG A N 1
ATOM 1366 C CA . ARG A 1 188 ? -11.745 -10.576 14.783 1.00 97.31 188 ARG A CA 1
ATOM 1367 C C . ARG A 1 188 ? -11.330 -9.136 14.518 1.00 97.31 188 ARG A C 1
ATOM 1369 O O . ARG A 1 188 ? -11.162 -8.767 13.362 1.00 97.31 188 ARG A O 1
ATOM 1376 N N . ILE A 1 189 ? -11.153 -8.323 15.558 1.00 98.06 189 ILE A N 1
ATOM 1377 C CA . ILE A 1 189 ? -10.663 -6.948 15.388 1.00 98.06 189 ILE A CA 1
ATOM 1378 C C . ILE A 1 189 ? -9.146 -6.935 15.539 1.00 98.06 189 ILE A C 1
ATOM 1380 O O . ILE A 1 189 ? -8.617 -7.389 16.555 1.00 98.06 189 ILE A O 1
ATOM 1384 N N . LEU A 1 190 ? -8.466 -6.390 14.536 1.00 98.31 190 LEU A N 1
ATOM 1385 C CA . LEU A 1 190 ? -7.029 -6.173 14.525 1.00 98.31 190 LEU A CA 1
ATOM 1386 C C . LEU A 1 190 ? -6.718 -4.680 14.592 1.00 98.31 190 LEU A C 1
ATOM 1388 O O . LEU A 1 190 ? -7.520 -3.847 14.166 1.00 98.31 190 LEU A O 1
ATOM 1392 N N . VAL A 1 191 ? -5.538 -4.366 15.113 1.00 98.38 191 VAL A N 1
ATOM 1393 C CA . VAL A 1 191 ? -4.960 -3.029 15.206 1.00 98.38 191 VAL A CA 1
ATOM 1394 C C . VAL A 1 191 ? -3.626 -2.983 14.466 1.00 98.38 191 VAL A C 1
ATOM 1396 O O . VAL A 1 191 ? -2.867 -3.951 14.488 1.00 98.38 191 VAL A O 1
ATOM 1399 N N . ASN A 1 192 ? -3.342 -1.860 13.822 1.00 98.44 192 ASN A N 1
ATOM 1400 C CA . ASN A 1 192 ? -2.032 -1.506 13.287 1.00 98.44 192 ASN A CA 1
ATOM 1401 C C . ASN A 1 192 ? -1.792 -0.015 13.571 1.00 98.44 192 ASN A C 1
ATOM 1403 O O . ASN A 1 192 ? -2.743 0.758 13.716 1.00 98.44 192 ASN A O 1
ATOM 1407 N N . ARG A 1 193 ? -0.534 0.384 13.706 1.00 97.62 193 ARG A N 1
ATOM 1408 C CA . ARG A 1 193 ? -0.119 1.756 14.006 1.00 97.62 193 ARG A CA 1
ATOM 1409 C C . ARG A 1 193 ? 0.803 2.230 12.911 1.00 97.62 193 ARG A C 1
ATOM 1411 O O . ARG A 1 193 ? 1.609 1.435 12.437 1.00 97.62 193 ARG A O 1
ATOM 1418 N N . VAL A 1 194 ? 0.689 3.495 12.541 1.00 97.75 194 VAL A N 1
ATOM 1419 C CA . VAL A 1 194 ? 1.596 4.131 11.593 1.00 97.75 194 VAL A CA 1
ATOM 1420 C C . VAL A 1 194 ? 2.147 5.422 12.181 1.00 97.75 194 VAL A C 1
ATOM 1422 O O . VAL A 1 194 ? 1.395 6.266 12.676 1.00 97.75 194 VAL A O 1
ATOM 1425 N N . ALA A 1 195 ? 3.470 5.538 12.150 1.00 96.62 195 ALA A N 1
ATOM 1426 C CA . ALA A 1 195 ? 4.196 6.753 12.492 1.00 96.62 195 ALA A CA 1
ATOM 1427 C C . ALA A 1 195 ? 4.270 7.708 11.278 1.00 96.62 195 ALA A C 1
ATOM 1429 O O . ALA A 1 195 ? 4.022 7.281 10.146 1.00 96.62 195 ALA A O 1
ATOM 1430 N N . PRO A 1 196 ? 4.646 8.989 11.467 1.00 93.06 196 PRO A N 1
ATOM 1431 C CA . PRO A 1 196 ? 4.697 9.966 10.372 1.00 93.06 196 PRO A CA 1
ATOM 1432 C C . PRO A 1 196 ? 5.638 9.5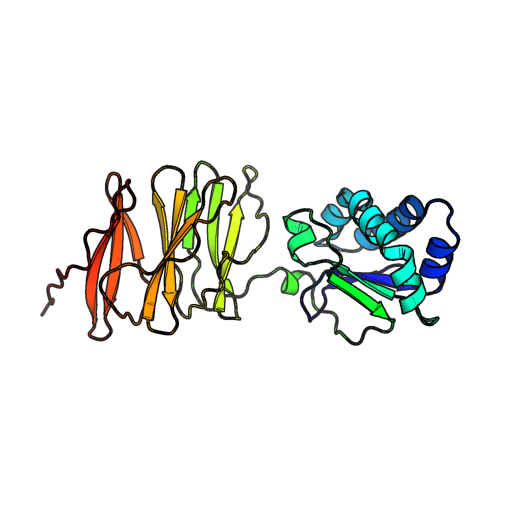79 9.219 1.00 93.06 196 PRO A C 1
ATOM 1434 O O . PRO A 1 196 ? 5.479 10.056 8.101 1.00 93.06 196 PRO A O 1
ATOM 1437 N N . ASP A 1 197 ? 6.616 8.709 9.481 1.00 91.56 197 ASP A N 1
ATOM 1438 C CA . ASP A 1 197 ? 7.594 8.204 8.511 1.00 91.56 197 ASP A CA 1
ATOM 1439 C C . ASP A 1 197 ? 7.131 6.939 7.762 1.00 91.56 197 ASP A C 1
ATOM 1441 O O . ASP A 1 197 ? 7.938 6.287 7.100 1.00 91.56 197 ASP A O 1
ATOM 1445 N N . ARG A 1 198 ? 5.838 6.591 7.855 1.00 91.75 198 ARG A N 1
ATOM 1446 C CA . ARG A 1 198 ? 5.218 5.384 7.273 1.00 91.75 198 ARG A CA 1
ATOM 1447 C C . ARG A 1 198 ? 5.637 4.068 7.922 1.00 91.75 198 ARG A C 1
ATOM 1449 O O . ARG A 1 198 ? 5.357 2.999 7.378 1.00 91.75 198 ARG A O 1
ATOM 1456 N N . SER A 1 199 ? 6.270 4.103 9.091 1.00 95.31 199 SER A N 1
ATOM 1457 C CA . SER A 1 199 ? 6.592 2.879 9.821 1.00 95.31 199 SER A CA 1
ATOM 1458 C C . SER A 1 199 ? 5.321 2.244 10.388 1.00 95.31 199 SER A C 1
ATOM 1460 O O . SER A 1 199 ? 4.738 2.756 11.344 1.00 95.31 199 SER A O 1
ATOM 1462 N N . PHE A 1 200 ? 4.900 1.115 9.807 1.00 97.62 200 PHE A N 1
ATOM 1463 C CA . PHE A 1 200 ? 3.768 0.327 10.298 1.00 97.62 200 PHE A CA 1
ATOM 1464 C C . PHE A 1 200 ? 4.201 -0.708 11.340 1.00 97.62 200 PHE A C 1
ATOM 1466 O O . PHE A 1 200 ? 5.139 -1.473 11.115 1.00 97.62 200 PHE A O 1
ATOM 1473 N N . SER A 1 201 ? 3.463 -0.813 12.447 1.00 96.88 201 SER A N 1
ATOM 1474 C CA . SER A 1 201 ? 3.724 -1.822 13.488 1.00 96.88 201 SER A CA 1
ATOM 1475 C C . SER A 1 201 ? 3.377 -3.255 13.063 1.00 96.88 201 SER A C 1
ATOM 1477 O O . SER A 1 201 ? 3.789 -4.217 13.713 1.00 96.88 201 SER A O 1
ATOM 1479 N N . GLY A 1 202 ? 2.575 -3.397 12.006 1.00 97.94 202 GLY A N 1
ATOM 1480 C CA . GLY A 1 202 ? 1.968 -4.655 11.581 1.00 97.94 202 GLY A CA 1
ATOM 1481 C C . GLY A 1 202 ? 0.648 -4.936 12.302 1.00 97.94 202 GLY A C 1
ATOM 1482 O O . GLY A 1 202 ? 0.382 -4.415 13.389 1.00 97.94 202 GLY A O 1
ATOM 1483 N N . TRP A 1 203 ? -0.193 -5.758 11.672 1.00 98.25 203 TRP A N 1
ATOM 1484 C CA . TRP A 1 203 ? -1.505 -6.127 12.200 1.00 98.25 203 TRP A CA 1
ATOM 1485 C C . TRP A 1 203 ? -1.394 -7.064 13.403 1.00 98.25 203 TRP A C 1
ATOM 1487 O O . TRP A 1 203 ? -0.758 -8.115 13.332 1.00 98.25 203 TRP A O 1
ATOM 1497 N N . GLN A 1 204 ? -2.073 -6.711 14.491 1.00 97.69 204 GLN A N 1
ATOM 1498 C CA . GLN A 1 204 ? -2.157 -7.510 15.711 1.00 97.69 204 GLN A CA 1
ATOM 1499 C C . GLN A 1 204 ? -3.610 -7.650 16.147 1.00 97.69 204 GLN A C 1
ATOM 1501 O O . GLN A 1 204 ? -4.362 -6.681 16.142 1.00 97.69 204 GLN A O 1
ATOM 1506 N N . GLU A 1 205 ? -4.020 -8.851 16.536 1.00 97.38 205 GLU A N 1
ATOM 1507 C CA . GLU A 1 205 ? -5.362 -9.078 17.065 1.00 97.38 205 GLU A CA 1
ATOM 1508 C C . GLU A 1 205 ? -5.534 -8.421 18.440 1.00 97.38 205 GLU A C 1
ATOM 1510 O O . GLU A 1 205 ? -4.700 -8.588 19.331 1.00 97.38 205 GLU A O 1
ATOM 1515 N N . ILE A 1 206 ? -6.644 -7.703 18.632 1.00 97.12 206 ILE A N 1
ATOM 1516 C CA . ILE A 1 206 ? -7.002 -7.153 19.939 1.00 97.12 206 ILE A CA 1
ATOM 1517 C C . ILE A 1 206 ? -7.451 -8.303 20.855 1.00 97.12 206 ILE A C 1
ATOM 1519 O O . ILE A 1 206 ? -8.394 -9.025 20.505 1.00 97.12 206 ILE A O 1
ATOM 1523 N N . PRO A 1 207 ? -6.853 -8.455 22.052 1.00 93.56 207 PRO A N 1
ATOM 1524 C CA . PRO A 1 207 ? -7.205 -9.526 22.977 1.00 93.56 207 PRO A CA 1
ATOM 1525 C C . PRO A 1 207 ? -8.688 -9.546 23.379 1.00 93.56 207 PRO A C 1
ATOM 1527 O O . PRO A 1 207 ? -9.340 -8.505 23.492 1.00 93.56 207 PRO A O 1
ATOM 1530 N N . GLY A 1 208 ? -9.198 -10.747 23.679 1.00 88.69 208 GLY A N 1
ATOM 1531 C CA . GLY A 1 208 ? -10.511 -10.949 24.308 1.00 88.69 208 GLY A CA 1
ATOM 1532 C C . GLY A 1 208 ? -11.563 -11.676 23.467 1.00 88.69 208 GLY A C 1
ATOM 1533 O O . GLY A 1 208 ? -12.742 -11.545 23.774 1.00 88.69 208 GLY A O 1
ATOM 1534 N N . GLU A 1 209 ? -11.158 -12.412 22.423 1.00 87.75 209 GLU A N 1
ATOM 1535 C CA . GLU A 1 209 ? -11.996 -13.377 21.672 1.00 87.75 209 GLU A CA 1
ATOM 1536 C C . GLU A 1 209 ? -13.331 -12.833 21.122 1.00 87.75 209 GLU A C 1
ATOM 1538 O O . GLU A 1 209 ? -14.224 -13.590 20.743 1.00 87.75 209 GLU A O 1
ATOM 1543 N N . LEU A 1 210 ? -13.470 -11.507 21.014 1.00 93.06 210 LEU A N 1
ATOM 1544 C CA . LEU A 1 210 ? -14.659 -10.889 20.446 1.00 93.06 210 LEU A CA 1
ATOM 1545 C C . LEU A 1 210 ? -14.717 -11.151 18.938 1.00 93.06 210 LEU A C 1
ATOM 1547 O O . LEU A 1 210 ? -13.739 -10.935 18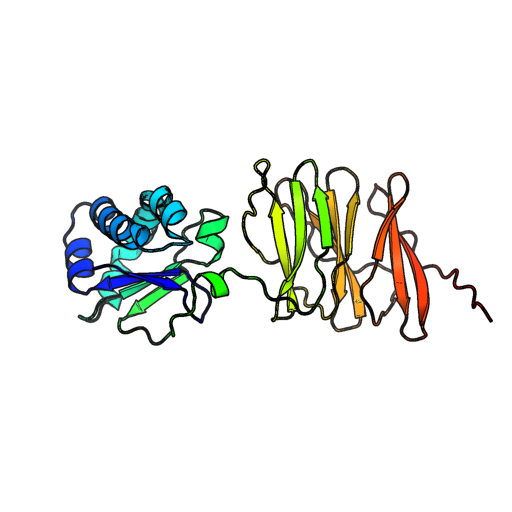.216 1.00 93.06 210 LEU A O 1
ATOM 1551 N N . THR A 1 211 ? -15.892 -11.583 18.486 1.00 95.44 211 THR A N 1
ATOM 1552 C CA . THR A 1 211 ? -16.262 -11.670 17.072 1.00 95.44 211 THR A CA 1
ATOM 1553 C C . THR A 1 211 ? -17.315 -10.609 16.772 1.00 95.44 211 THR A C 1
ATOM 1555 O O . THR A 1 211 ? -18.259 -10.443 17.548 1.00 95.44 211 THR A O 1
ATOM 1558 N N . VAL A 1 212 ? -17.160 -9.897 15.658 1.00 94.62 212 VAL A N 1
ATOM 1559 C CA . VAL A 1 212 ? -18.048 -8.812 15.222 1.00 94.62 212 VAL A CA 1
ATOM 1560 C C . VAL A 1 212 ? -18.563 -9.036 13.806 1.00 94.62 212 VAL A C 1
ATOM 1562 O O . VAL A 1 212 ? -17.960 -9.767 13.024 1.00 94.62 212 VAL A O 1
ATOM 1565 N N . ASP A 1 213 ? -19.680 -8.389 13.476 1.00 89.88 213 ASP A N 1
ATOM 1566 C CA . ASP A 1 213 ? -20.319 -8.466 12.155 1.00 89.88 213 ASP A CA 1
ATOM 1567 C C . ASP A 1 213 ? -20.311 -7.134 11.383 1.00 89.88 213 ASP A C 1
ATOM 1569 O O . ASP A 1 213 ? -20.902 -7.021 10.307 1.00 89.88 213 ASP A O 1
ATOM 1573 N N . ALA A 1 214 ? -19.659 -6.112 11.939 1.00 93.19 214 ALA A N 1
ATOM 1574 C CA . ALA A 1 214 ? -19.645 -4.753 11.421 1.00 93.19 214 ALA A CA 1
ATOM 1575 C C . ALA A 1 214 ? -18.286 -4.085 11.624 1.00 93.19 214 ALA A C 1
ATOM 1577 O O . ALA A 1 214 ? -17.475 -4.526 12.441 1.00 93.19 214 ALA A O 1
ATOM 1578 N N . ALA A 1 215 ? -18.076 -2.984 10.897 1.00 95.56 215 ALA A N 1
ATOM 1579 C CA . ALA A 1 215 ? -16.927 -2.116 11.104 1.00 95.56 215 ALA A CA 1
ATOM 1580 C C . ALA A 1 215 ? -16.864 -1.654 12.573 1.00 95.56 215 ALA A C 1
ATOM 1582 O O . ALA A 1 215 ? -17.903 -1.277 13.133 1.00 95.56 215 ALA A O 1
ATOM 1583 N N . PRO A 1 216 ? -15.676 -1.658 13.201 1.00 96.44 216 PRO A N 1
ATOM 1584 C CA . PRO A 1 216 ? -15.496 -1.009 14.485 1.00 96.44 216 PRO A CA 1
ATOM 1585 C C . PRO A 1 216 ? -15.607 0.513 14.329 1.00 96.44 216 PRO A C 1
ATOM 1587 O O . PRO A 1 216 ? -15.594 1.051 13.224 1.00 96.44 216 PRO A O 1
ATOM 1590 N N . SER A 1 217 ? -15.669 1.217 15.454 1.00 96.81 217 SER A N 1
ATOM 1591 C CA . SER A 1 217 ? -15.520 2.673 15.505 1.00 96.81 217 SER A CA 1
ATOM 1592 C C . SER A 1 217 ? -14.518 3.034 16.586 1.00 96.81 217 SER A C 1
ATOM 1594 O O . SER A 1 217 ? -14.618 2.526 17.698 1.00 96.81 217 SER A O 1
ATOM 1596 N N . ALA A 1 218 ? -13.589 3.936 16.292 1.00 97.06 218 ALA A N 1
ATOM 1597 C CA . ALA A 1 218 ? -12.595 4.407 17.248 1.00 97.06 218 ALA A CA 1
ATOM 1598 C C . ALA A 1 218 ? -12.698 5.923 17.419 1.00 97.06 218 ALA A C 1
ATOM 1600 O O . ALA A 1 218 ? -13.016 6.641 16.476 1.00 97.06 218 ALA A O 1
ATOM 1601 N N . THR A 1 219 ? -12.445 6.413 18.628 1.00 96.19 219 THR A N 1
ATOM 1602 C CA . THR A 1 219 ? -12.352 7.849 18.907 1.00 96.19 219 THR A CA 1
ATOM 1603 C C . THR A 1 219 ? -11.360 8.103 20.027 1.00 96.19 219 THR A C 1
ATOM 1605 O O . THR A 1 219 ? -11.175 7.264 20.911 1.00 96.19 219 THR A O 1
ATOM 1608 N N . ARG A 1 220 ? -10.756 9.290 20.033 1.00 95.38 220 ARG A N 1
ATOM 1609 C CA . ARG A 1 220 ? -9.884 9.716 21.124 1.00 95.38 220 ARG A CA 1
ATOM 1610 C C . ARG A 1 220 ? -10.683 9.935 22.411 1.00 95.38 220 ARG A C 1
ATOM 1612 O O . ARG A 1 220 ? -11.768 10.518 22.391 1.00 95.38 220 ARG A O 1
ATOM 1619 N N . GLN A 1 221 ? -10.126 9.482 23.529 1.00 92.31 221 GLN A N 1
ATOM 1620 C CA . GLN A 1 221 ? -10.628 9.722 24.877 1.00 92.31 221 GLN A CA 1
ATOM 1621 C C . GLN A 1 221 ? -9.444 10.026 25.805 1.00 92.31 221 GLN A C 1
ATOM 1623 O O . GLN A 1 221 ? -8.737 9.125 26.253 1.00 92.31 221 GLN A O 1
ATOM 1628 N N . GLY A 1 222 ? -9.245 11.308 26.118 1.00 91.88 222 GLY A N 1
ATOM 1629 C CA . GLY A 1 222 ? -8.077 11.754 26.878 1.00 91.88 222 GLY A CA 1
ATOM 1630 C C . GLY A 1 222 ? -6.776 11.415 26.144 1.00 91.88 222 GLY A C 1
ATOM 1631 O O . GLY A 1 222 ? -6.621 11.747 24.967 1.00 91.88 222 GLY A O 1
ATOM 1632 N N . GLU A 1 223 ? -5.879 10.723 26.844 1.00 93.38 223 GLU A N 1
ATOM 1633 C CA . GLU A 1 223 ? -4.595 10.244 26.314 1.00 93.38 223 GLU A CA 1
ATOM 1634 C C . GLU A 1 223 ? -4.695 8.881 25.608 1.00 93.38 223 GLU A C 1
ATOM 1636 O O . GLU A 1 223 ? -3.697 8.380 25.109 1.00 93.38 223 GLU A O 1
ATOM 1641 N N . GLY A 1 224 ? -5.876 8.257 25.580 1.00 96.38 224 GLY A N 1
ATOM 1642 C CA . GLY A 1 224 ? -6.105 6.960 24.947 1.00 96.38 224 GLY A CA 1
ATOM 1643 C C . GLY A 1 224 ? -7.156 7.014 23.842 1.00 96.38 224 GLY A C 1
ATOM 1644 O O . GLY A 1 224 ? -7.650 8.079 23.461 1.00 96.38 224 GLY A O 1
ATOM 1645 N N . LEU A 1 225 ? -7.546 5.837 23.359 1.00 97.94 225 LEU A N 1
ATOM 1646 C CA . LEU A 1 225 ? -8.667 5.647 22.444 1.00 97.94 225 LEU A CA 1
ATOM 1647 C C . LEU A 1 225 ? -9.760 4.803 23.101 1.00 97.94 225 LEU A C 1
ATOM 1649 O O . LEU A 1 225 ? -9.482 3.858 23.840 1.00 97.94 225 LEU A O 1
ATOM 1653 N N . LEU A 1 226 ? -11.011 5.106 22.768 1.00 97.12 226 LEU A N 1
ATOM 1654 C CA . LEU A 1 226 ? -12.124 4.182 22.933 1.00 97.12 226 LEU A CA 1
ATOM 1655 C C . LEU A 1 226 ? -12.436 3.527 21.596 1.00 97.12 226 LEU A C 1
ATOM 1657 O O . LEU A 1 226 ? -12.618 4.208 20.587 1.00 97.12 226 LEU A O 1
ATOM 1661 N N . LEU A 1 227 ? -12.541 2.206 21.628 1.00 96.94 227 LEU A N 1
ATOM 1662 C CA . LEU A 1 227 ? -12.935 1.370 20.510 1.00 96.94 227 LEU A CA 1
ATOM 1663 C C . LEU A 1 227 ? -14.311 0.783 20.798 1.00 96.94 227 LEU A C 1
ATOM 1665 O O . LEU A 1 227 ? -14.519 0.204 21.859 1.00 96.94 227 LEU A O 1
ATOM 1669 N N . PHE A 1 228 ? -15.225 0.894 19.845 1.00 96.06 228 PHE A N 1
ATOM 1670 C CA . PHE A 1 228 ? -16.573 0.348 19.906 1.00 96.06 228 PHE A CA 1
ATOM 1671 C C . PHE A 1 228 ? -16.757 -0.721 18.840 1.00 96.06 228 PHE A C 1
ATOM 1673 O O . PHE A 1 228 ? -16.266 -0.605 17.716 1.00 96.06 228 PHE A O 1
ATOM 1680 N N . ALA A 1 229 ? -17.501 -1.753 19.208 1.00 95.50 229 ALA A N 1
ATOM 1681 C CA . ALA A 1 229 ? -17.750 -2.923 18.393 1.00 95.50 229 ALA A CA 1
ATOM 1682 C C . ALA A 1 229 ? -19.197 -3.378 18.559 1.00 95.50 229 ALA A C 1
ATOM 1684 O O . ALA A 1 229 ? -19.760 -3.303 19.656 1.00 95.50 229 ALA A O 1
ATOM 1685 N N . ARG A 1 230 ? -19.785 -3.892 17.479 1.00 93.94 230 ARG A N 1
ATOM 1686 C CA . ARG A 1 230 ? -21.094 -4.540 17.519 1.00 93.94 230 ARG A CA 1
ATOM 1687 C C . ARG A 1 230 ? -20.922 -6.048 17.372 1.00 93.94 230 ARG A C 1
ATOM 1689 O O . ARG A 1 230 ? -20.387 -6.517 16.370 1.00 93.94 230 ARG A O 1
ATOM 1696 N N . ALA A 1 231 ? -21.376 -6.792 18.374 1.00 91.19 231 ALA A N 1
ATOM 1697 C CA . ALA A 1 231 ? -21.452 -8.245 18.300 1.00 91.19 231 ALA A CA 1
ATOM 1698 C C . ALA A 1 231 ? -22.622 -8.689 17.392 1.00 91.19 231 ALA A C 1
ATOM 1700 O O . ALA A 1 231 ? -23.579 -7.928 17.225 1.00 91.19 231 ALA A O 1
ATOM 1701 N N . PRO A 1 232 ? -22.607 -9.927 16.856 1.00 92.19 232 PRO A N 1
ATOM 1702 C CA . PRO A 1 232 ? -23.673 -10.443 15.985 1.00 92.19 232 PRO A CA 1
ATOM 1703 C C . PRO A 1 232 ? -25.084 -10.433 16.598 1.00 92.19 232 PRO A C 1
ATOM 1705 O O . PRO A 1 232 ? -26.082 -10.428 15.884 1.00 92.19 232 PRO A O 1
ATOM 1708 N N . ASP A 1 233 ? -25.190 -10.418 17.928 1.00 90.19 233 ASP A N 1
ATOM 1709 C CA . ASP A 1 233 ? -26.454 -10.304 18.669 1.00 90.19 233 ASP A CA 1
ATOM 1710 C C . ASP A 1 233 ? -26.884 -8.845 18.931 1.00 90.19 233 ASP A C 1
ATOM 1712 O O . ASP A 1 233 ? -27.734 -8.577 19.784 1.00 90.19 233 ASP A O 1
ATOM 1716 N N . ALA A 1 234 ? -26.297 -7.905 18.185 1.00 88.38 234 ALA A N 1
ATOM 1717 C CA . ALA A 1 234 ? -26.514 -6.463 18.241 1.00 88.38 234 ALA A CA 1
ATOM 1718 C C . ALA A 1 234 ? -26.098 -5.774 19.554 1.00 88.38 234 ALA A C 1
ATOM 1720 O O . ALA A 1 234 ? -26.380 -4.585 19.730 1.00 88.38 234 ALA A O 1
ATOM 1721 N N . ARG A 1 235 ? -25.399 -6.463 20.466 1.00 89.06 235 ARG A N 1
ATOM 1722 C CA . ARG A 1 235 ? -24.808 -5.806 21.638 1.00 89.06 235 ARG A CA 1
ATOM 1723 C C . ARG A 1 235 ? -23.654 -4.901 21.225 1.00 89.06 235 ARG A C 1
ATOM 1725 O O . ARG A 1 235 ? -22.842 -5.252 20.370 1.00 89.06 235 ARG A O 1
ATOM 1732 N N . ILE A 1 236 ? -23.571 -3.747 21.877 1.00 91.19 236 ILE A N 1
ATOM 1733 C CA . ILE A 1 236 ? -22.454 -2.813 21.772 1.00 91.19 236 ILE A CA 1
ATOM 1734 C C . ILE A 1 236 ? -21.475 -3.084 22.909 1.00 91.19 236 ILE A C 1
ATOM 1736 O O . ILE A 1 236 ? -21.825 -3.028 24.096 1.00 91.19 236 ILE A O 1
ATOM 1740 N N . LEU A 1 237 ? -20.240 -3.363 22.516 1.00 93.88 237 LEU A N 1
ATOM 1741 C CA . LEU A 1 237 ? -19.101 -3.529 23.399 1.00 93.88 237 LEU A CA 1
ATOM 1742 C C . LEU A 1 237 ? -18.111 -2.398 23.154 1.00 93.88 237 LEU A C 1
ATOM 1744 O O . LEU A 1 237 ? -18.067 -1.818 22.066 1.00 93.88 237 LEU A O 1
ATOM 1748 N N . PHE A 1 238 ? -17.302 -2.104 24.162 1.00 95.19 238 PHE A N 1
ATOM 1749 C CA . PHE A 1 238 ? -16.183 -1.189 24.022 1.00 95.19 238 PHE A CA 1
ATOM 1750 C C . PHE A 1 238 ? -14.921 -1.745 24.673 1.00 95.19 238 PHE A C 1
ATOM 1752 O O . PHE A 1 238 ? -14.983 -2.603 25.552 1.00 95.19 238 PHE A O 1
ATOM 1759 N N . ASN A 1 239 ? -13.779 -1.243 24.234 1.00 96.38 239 ASN A N 1
ATOM 1760 C CA . ASN A 1 239 ? -12.469 -1.490 24.816 1.00 96.38 239 ASN A CA 1
ATOM 1761 C C . ASN A 1 239 ? -11.713 -0.156 24.846 1.00 96.38 239 ASN A C 1
ATOM 1763 O O . ASN A 1 239 ? -12.005 0.746 24.056 1.00 96.38 239 ASN A O 1
ATOM 1767 N N . GLN A 1 240 ? -10.769 -0.011 25.766 1.00 95.88 240 GLN A N 1
ATOM 1768 C CA . GLN A 1 240 ? -9.932 1.179 25.861 1.00 95.88 240 GLN A CA 1
ATOM 1769 C C . GLN A 1 240 ? -8.502 0.812 25.498 1.00 95.88 240 GLN A C 1
ATOM 1771 O O . GLN A 1 240 ? -7.959 -0.133 26.065 1.00 95.88 240 GLN A O 1
ATOM 1776 N N . LEU A 1 241 ? -7.910 1.576 24.586 1.00 97.12 241 LEU A N 1
ATOM 1777 C CA . LEU A 1 241 ? -6.484 1.544 24.294 1.00 97.12 241 LEU A CA 1
ATOM 1778 C C . LEU A 1 241 ? -5.817 2.703 25.033 1.00 97.12 241 LEU A C 1
ATOM 1780 O O . LEU A 1 241 ? -6.115 3.863 24.750 1.00 97.12 241 LEU A O 1
ATOM 1784 N N . ALA A 1 242 ? -4.940 2.407 25.984 1.00 95.44 242 ALA A N 1
ATOM 1785 C CA . ALA A 1 242 ? -4.154 3.422 26.674 1.00 95.44 242 ALA A CA 1
ATOM 1786 C C . ALA A 1 242 ? -2.981 3.917 25.805 1.00 95.44 242 ALA A C 1
ATOM 1788 O O . ALA A 1 242 ? -2.609 3.288 24.810 1.00 95.44 242 ALA A O 1
ATOM 1789 N N . SER A 1 243 ? -2.384 5.049 26.190 1.00 92.50 243 SER A N 1
ATOM 1790 C CA . SER A 1 243 ? -1.226 5.638 25.500 1.00 92.50 243 SER A CA 1
ATOM 1791 C C . SER A 1 243 ? 0.003 4.728 25.489 1.00 92.50 243 SER A C 1
ATOM 1793 O O . SER A 1 243 ? 0.786 4.777 24.548 1.00 92.50 243 SER A O 1
ATOM 1795 N N . ASP A 1 244 ? 0.148 3.855 26.488 1.00 91.12 244 ASP A N 1
ATOM 1796 C CA . ASP A 1 244 ? 1.200 2.831 26.550 1.00 91.12 244 ASP A CA 1
ATOM 1797 C C . ASP A 1 244 ? 0.932 1.612 25.645 1.00 91.12 244 ASP A C 1
ATOM 1799 O O . ASP A 1 244 ? 1.734 0.682 25.584 1.00 91.12 244 ASP A O 1
ATOM 1803 N N . GLY A 1 245 ? -0.203 1.610 24.942 1.00 90.94 245 GLY A N 1
ATOM 1804 C CA . GLY A 1 245 ? -0.624 0.555 24.034 1.00 90.94 245 GLY A CA 1
ATOM 1805 C C . GLY A 1 245 ? -1.341 -0.624 24.682 1.00 90.94 245 GLY A C 1
ATOM 1806 O O . GLY A 1 245 ? -1.705 -1.563 23.973 1.00 90.94 245 GLY A O 1
ATOM 1807 N N . SER A 1 246 ? -1.602 -0.579 25.988 1.00 94.94 246 SER A N 1
ATOM 1808 C CA . SER A 1 246 ? -2.378 -1.612 26.669 1.00 94.94 246 SER A CA 1
ATOM 1809 C C . SER A 1 246 ? -3.879 -1.504 26.372 1.00 94.94 246 SER A C 1
ATOM 1811 O O . SER A 1 246 ? -4.457 -0.416 26.328 1.00 94.94 246 SER A O 1
ATOM 1813 N N . PHE A 1 247 ? -4.526 -2.659 26.181 1.00 96.50 247 PHE A N 1
ATOM 1814 C CA . PHE A 1 247 ? -5.981 -2.766 26.082 1.00 96.50 247 PHE A CA 1
ATOM 1815 C C . PHE A 1 247 ? -6.587 -3.149 27.433 1.00 96.50 247 PHE A C 1
ATOM 1817 O O . PHE A 1 247 ? -6.108 -4.074 28.089 1.00 96.50 247 PHE A O 1
ATOM 1824 N N . SER A 1 248 ? -7.681 -2.495 27.825 1.00 94.50 248 SER A N 1
ATOM 1825 C CA . SER A 1 248 ? -8.388 -2.796 29.082 1.00 94.50 248 SER A CA 1
ATOM 1826 C C . SER A 1 248 ? -9.290 -4.036 29.014 1.00 94.50 248 SER A C 1
ATOM 1828 O O . SER A 1 248 ? -9.744 -4.528 30.048 1.00 94.50 248 SER A O 1
ATOM 1830 N N . GLY A 1 249 ? -9.532 -4.553 27.808 1.00 95.19 249 GLY A N 1
ATOM 1831 C CA . GLY A 1 249 ? -10.407 -5.692 27.541 1.00 95.19 249 GLY A CA 1
ATOM 1832 C C . GLY A 1 249 ? -11.824 -5.269 27.149 1.00 95.19 249 GLY A C 1
ATOM 1833 O O . GLY A 1 249 ? -12.280 -4.164 27.450 1.00 95.19 249 GLY A O 1
ATOM 1834 N N . TRP A 1 250 ? -12.526 -6.160 26.444 1.00 94.94 250 TRP A N 1
ATOM 1835 C CA . TRP A 1 250 ? -13.885 -5.905 25.969 1.00 94.94 250 TRP A CA 1
ATOM 1836 C C . TRP A 1 250 ? -14.888 -5.872 27.121 1.00 94.94 250 TRP A C 1
ATOM 1838 O O . TRP A 1 250 ? -14.991 -6.805 27.915 1.00 94.94 250 TRP A O 1
ATOM 1848 N N . GLN A 1 251 ? -15.657 -4.792 27.180 1.00 92.31 251 GLN A N 1
ATOM 1849 C CA . GLN A 1 251 ? -16.657 -4.525 28.201 1.00 92.31 251 GLN A CA 1
ATOM 1850 C C . GLN A 1 251 ? -18.004 -4.223 27.551 1.00 92.31 251 GLN A C 1
ATOM 1852 O O . GLN A 1 251 ? -18.086 -3.579 26.506 1.00 92.31 251 GLN A O 1
ATOM 1857 N N . GLU A 1 252 ? -19.081 -4.654 28.199 1.00 84.12 252 GLU A N 1
ATOM 1858 C CA . GLU A 1 252 ? -20.446 -4.374 27.765 1.00 84.12 252 GLU A CA 1
ATOM 1859 C C . GLU A 1 252 ? -21.087 -3.304 28.656 1.00 84.12 252 GLU A C 1
ATOM 1861 O O . GLU A 1 252 ? -21.058 -3.389 29.887 1.00 84.12 252 GLU A O 1
ATOM 1866 N N . ARG A 1 253 ? -21.713 -2.303 28.029 1.00 68.81 253 ARG A N 1
ATOM 1867 C CA . ARG A 1 253 ? -22.610 -1.335 28.694 1.00 68.81 253 ARG A CA 1
ATOM 1868 C C . ARG A 1 253 ? -23.914 -1.131 27.921 1.00 68.81 253 ARG A C 1
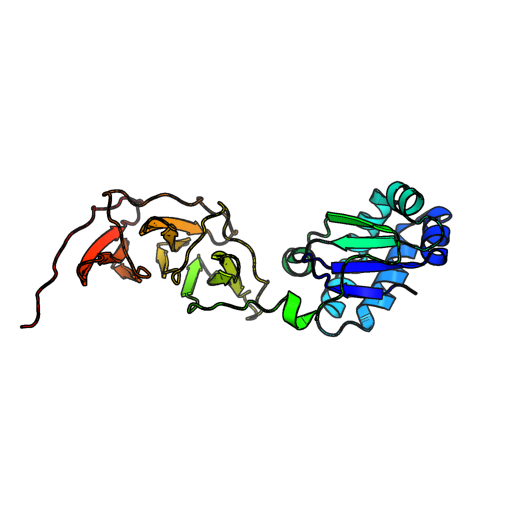ATOM 1870 O O . ARG A 1 253 ? -24.559 -0.098 28.067 1.00 68.81 253 ARG A O 1
ATOM 1877 N N . SER A 1 254 ? -24.301 -2.104 27.095 1.00 60.88 254 SER A N 1
ATOM 1878 C CA . SER A 1 254 ? -25.528 -2.037 26.300 1.00 60.88 254 SER A CA 1
ATOM 1879 C C . SER A 1 254 ? -26.754 -1.891 27.209 1.00 60.88 254 SER A C 1
ATOM 1881 O O . SER A 1 254 ? -27.135 -2.828 27.906 1.00 60.88 254 SER A O 1
ATOM 1883 N N . VAL A 1 255 ? -27.390 -0.718 27.194 1.00 54.47 255 VAL A N 1
ATOM 1884 C CA . VAL A 1 255 ? -28.732 -0.524 27.757 1.00 54.47 255 VAL A CA 1
ATOM 1885 C C . VAL A 1 255 ? -29.711 -0.663 26.598 1.00 54.47 255 VAL A C 1
ATOM 1887 O O . VAL A 1 255 ? -29.641 0.099 25.635 1.00 54.47 255 VAL A O 1
ATOM 1890 N N . ARG A 1 256 ? -30.609 -1.653 26.651 1.00 55.47 256 ARG A N 1
ATOM 1891 C CA . ARG A 1 256 ? -31.703 -1.741 25.675 1.00 55.47 256 ARG A CA 1
ATOM 1892 C C . ARG A 1 256 ? -32.659 -0.578 25.927 1.00 55.47 256 ARG A C 1
ATOM 1894 O O . ARG A 1 256 ? -33.217 -0.482 27.018 1.00 55.47 256 ARG A O 1
ATOM 1901 N N . PHE A 1 257 ? -32.864 0.275 24.930 1.00 53.09 257 PHE A N 1
ATOM 1902 C CA . PHE A 1 257 ? -34.051 1.125 24.903 1.00 53.09 257 PHE A CA 1
ATOM 1903 C C . PHE A 1 257 ? -35.229 0.210 24.543 1.00 53.09 257 PHE A C 1
ATOM 1905 O O . PHE A 1 257 ? -35.232 -0.380 23.462 1.00 53.09 257 PHE A O 1
ATOM 1912 N N . ALA A 1 258 ? -36.121 -0.015 25.511 1.00 53.19 258 ALA A N 1
ATOM 1913 C CA . ALA A 1 258 ? -37.357 -0.778 25.340 1.00 53.19 258 ALA A CA 1
ATOM 1914 C C . ALA A 1 258 ? -38.433 0.064 24.647 1.00 53.19 258 ALA A C 1
ATOM 1916 O O . ALA A 1 258 ? -38.435 1.298 24.868 1.00 53.19 258 ALA A O 1
#

pLDDT: mean 90.71, std 9.62, range [53.09, 98.44]

Foldseek 3Di:
DWAWFAWPVGWIKTWDFLVLLVVCVPDPDNLVSQLVSQLVRLVPPVPQSVLSNVLSNVLSVQVNVCSVVQVVAAPNTTKIFTAHPCCSQVVDRHTPDIHYPPDPTDTDDPCVSQDFDAPEDWEWEAQANKIKIWGAGPQQFIWIWIQDPVRDISGIDGQPDPAGAPAYWEWYDAHNKIKIWGAHPQQFIWIWIQHPVRDIPYTDTDDDPAGADYYKYWYDDPNWIKIWTAGPVRFIWIWIQHSVRDIPYIDGDDDDPD